Protein AF-A0A0F9QSV4-F1 (afdb_monomer_lite)

Secondary structure (DSSP, 8-state):
--------TT---TT----B-TTS-B-SPPPPGGGTS-S-S---TT-EEEEEETTEEEEE----TTEEEEEETTTEEEEEE--S----------TT--TTTTS---S-------------TT---------SSS--EE----SSSS-----EE--SS-------PPPTT-----------SS-S--------------SSS-S---STT--EEEEEEEEEEEE-SSTTTEEEEEEETT-TT-BS------EEEEETT-EETTEEE-TTS-EEEE--SSEEEEEEEE------SS--SS---EEEEEEEETTEEEEEEEETT--SB--TTSS--TT--EEEEEEEEEE-

Foldseek 3Di:
DDPPDPPPVVDDPPPDDPQADPVRDGNDQFDALVRVTQNDDDDDPQWDWDDPDVSHIDIDHHDDPQWDWDQDPPRDTDTDHPPPDDDPPPPPVCPDPPPPVVPDDPDPDPDPDDDDDDDPPPPDDPPPPPPDLDWDFDFDDDDPDPDDRDGDTDDDDDDDDDDDDDDPDDDDDDDDDDDDDDDPDPPDPDDVPQPPPCPDPFDDQDDDPWGKGKWKWKKKWAAAPDQLFFIKIDTDPDDPRIDPHDDWDIAHRAGAQGDGTQWHAHNQQFKIWGNDPWQFPWFPDWDDWWDDDDDDPDPWTKGWDWTDDPRIIMIGIDIPPDPDTDRSRNPHDHPTMTMTMTMTITID

pLDDT: mean 70.17, std 19.6, range [37.44, 96.81]

Sequence (348 aa):
MTNKAFLVRDGLRSGSTLVINSAGSWVGNTITEVFGGTGQTTYAIGDILFASAPNTLSKLPKGAAGDVLTMGSPLLPSWQTAIGGGSPVPSHTHDNIADADLLDKTDDETITKTYKFTKNAAGLLNPINLESSGPGIFWLETDESADHGGWKQFCSSADWKLYTTTDLGVATTLAMEFVRGATTALTEVNFPSCPVTSQGNHLLEGYSGQRNIIHSDRIRVQPGATPGTNININAFSSHTAAFNPVDTTDATNLAAGGTSGSWSLSADGKTITQNNSIGTIGPMIASIGIHNINNSSTTEMYTAVAGSASSRLTLIIFKRGSNNTVDWRTIFAAGDLMDVFVIYVTNQ

Radius of gyration: 59.3 Å; chains: 1; bounding box: 108×42×164 Å

Structure (mmCIF, N/CA/C/O backbone):
data_AF-A0A0F9QSV4-F1
#
_entry.id   AF-A0A0F9QSV4-F1
#
loop_
_atom_site.group_PDB
_atom_site.id
_atom_site.type_symbol
_atom_site.label_atom_id
_atom_site.label_alt_id
_atom_site.label_comp_id
_atom_site.label_asym_id
_atom_site.label_entity_id
_atom_site.label_seq_id
_atom_site.pdbx_PDB_ins_code
_atom_site.Cartn_x
_atom_site.Cartn_y
_atom_site.Cartn_z
_atom_site.occupancy
_atom_site.B_iso_or_equiv
_atom_site.auth_seq_id
_atom_site.auth_comp_id
_atom_site.auth_asym_id
_atom_site.auth_atom_id
_atom_site.pdbx_PDB_model_num
ATOM 1 N N . MET A 1 1 ? 28.027 -5.833 -115.130 1.00 41.53 1 MET A N 1
ATOM 2 C CA . MET A 1 1 ? 28.259 -4.584 -114.375 1.00 41.53 1 MET A CA 1
ATOM 3 C C . MET A 1 1 ? 29.607 -4.050 -114.813 1.00 41.53 1 MET A C 1
ATOM 5 O O . MET A 1 1 ? 30.595 -4.761 -114.725 1.00 41.53 1 MET A O 1
ATOM 9 N N . THR A 1 2 ? 29.602 -2.887 -115.447 1.00 50.34 2 THR A N 1
ATOM 10 C CA . THR A 1 2 ? 30.732 -2.268 -116.144 1.00 50.34 2 THR A CA 1
ATOM 11 C C . THR A 1 2 ? 31.779 -1.761 -115.153 1.00 50.34 2 THR A C 1
ATOM 13 O O . THR A 1 2 ? 31.441 -1.032 -114.222 1.00 50.34 2 THR A O 1
ATOM 16 N N . ASN A 1 3 ? 33.047 -2.126 -115.367 1.00 48.12 3 ASN A N 1
ATOM 17 C CA . ASN A 1 3 ? 34.188 -1.561 -114.646 1.00 48.12 3 ASN A CA 1
ATOM 18 C C . ASN A 1 3 ? 34.189 -0.037 -114.823 1.00 48.12 3 ASN A C 1
ATOM 20 O O . ASN A 1 3 ? 34.483 0.467 -115.908 1.00 48.12 3 ASN A O 1
ATOM 24 N N . LYS A 1 4 ? 33.858 0.708 -113.764 1.00 56.03 4 LYS A N 1
ATOM 25 C CA . LYS A 1 4 ? 34.101 2.151 -113.721 1.00 56.03 4 LYS A CA 1
ATOM 26 C C . LYS A 1 4 ? 35.607 2.357 -113.577 1.00 56.03 4 LYS A C 1
ATOM 28 O O . LYS A 1 4 ? 36.149 2.225 -112.486 1.00 56.03 4 LYS A O 1
ATOM 33 N N . ALA A 1 5 ? 36.279 2.642 -114.688 1.00 63.56 5 ALA A N 1
ATOM 34 C CA . ALA A 1 5 ? 37.660 3.099 -114.670 1.00 63.56 5 ALA A CA 1
ATOM 35 C C . ALA A 1 5 ? 37.749 4.405 -113.862 1.00 63.56 5 ALA A C 1
ATOM 37 O O . ALA A 1 5 ? 37.020 5.364 -114.126 1.00 63.56 5 ALA A O 1
ATOM 38 N N . PHE A 1 6 ? 38.634 4.436 -112.869 1.00 64.88 6 PHE A N 1
ATOM 39 C CA . PHE A 1 6 ? 39.013 5.655 -112.168 1.00 64.88 6 PHE A CA 1
ATOM 40 C C . PHE A 1 6 ? 39.845 6.520 -113.126 1.00 64.88 6 PHE A C 1
ATOM 42 O O . PHE A 1 6 ? 41.037 6.289 -113.310 1.00 64.88 6 PHE A O 1
ATOM 49 N N . LEU A 1 7 ? 39.206 7.486 -113.793 1.00 61.47 7 LEU A N 1
ATOM 50 C CA . LEU A 1 7 ? 39.915 8.538 -114.523 1.00 61.47 7 LEU A CA 1
ATOM 51 C C . LEU A 1 7 ? 40.471 9.543 -113.504 1.00 61.47 7 LEU A C 1
ATOM 53 O O . LEU A 1 7 ? 39.715 10.334 -112.937 1.00 61.47 7 LEU A O 1
ATOM 57 N N . VAL A 1 8 ? 41.790 9.549 -113.293 1.00 67.31 8 VAL A N 1
ATOM 58 C CA . VAL A 1 8 ? 42.476 10.675 -112.638 1.00 67.31 8 VAL A CA 1
ATOM 59 C C . VAL A 1 8 ? 42.364 11.872 -113.583 1.00 67.31 8 VAL A C 1
ATOM 61 O O . VAL A 1 8 ? 43.006 11.884 -114.631 1.00 67.31 8 VAL A O 1
ATOM 64 N N . ARG A 1 9 ? 41.517 12.856 -113.252 1.00 64.25 9 ARG A N 1
ATOM 65 C CA . ARG A 1 9 ? 41.178 13.971 -114.161 1.00 64.25 9 ARG A CA 1
ATOM 66 C C . ARG A 1 9 ? 42.361 14.884 -114.522 1.00 64.25 9 ARG A C 1
ATOM 68 O O . ARG A 1 9 ? 42.268 15.528 -115.555 1.00 64.25 9 ARG A O 1
ATOM 75 N N . ASP A 1 10 ? 43.468 14.840 -113.776 1.00 63.50 10 ASP A N 1
ATOM 76 C CA . ASP A 1 10 ? 44.677 15.644 -114.044 1.00 63.50 10 ASP A CA 1
ATOM 77 C C . ASP A 1 10 ? 45.959 14.813 -114.278 1.00 63.50 10 ASP A C 1
ATOM 79 O O . ASP A 1 10 ? 47.070 15.341 -114.239 1.00 63.50 10 ASP A O 1
ATOM 83 N N . GLY A 1 11 ? 45.820 13.510 -114.560 1.00 57.72 11 GLY A N 1
ATOM 84 C CA . GLY A 1 11 ? 46.948 12.605 -114.802 1.00 57.72 11 GLY A CA 1
ATOM 85 C C . GLY A 1 11 ? 47.771 12.279 -113.547 1.00 57.72 11 GLY A C 1
ATOM 86 O O . GLY A 1 11 ? 47.849 13.038 -112.583 1.00 57.72 11 GLY A O 1
ATOM 87 N N . LEU A 1 12 ? 48.409 11.109 -113.539 1.00 60.38 12 LEU A N 1
ATOM 88 C CA . LEU A 1 12 ? 49.456 10.822 -112.564 1.00 60.38 12 LEU A CA 1
ATOM 89 C C . LEU A 1 12 ? 50.660 11.697 -112.937 1.00 60.38 12 LEU A C 1
ATOM 91 O O . LEU A 1 12 ? 51.248 11.497 -114.000 1.00 60.38 12 LEU A O 1
ATOM 95 N N . ARG A 1 13 ? 51.020 12.691 -112.116 1.00 62.94 13 ARG A N 1
ATOM 96 C CA . ARG A 1 13 ? 52.249 13.466 -112.349 1.00 62.94 13 ARG A CA 1
ATOM 97 C C . ARG A 1 13 ? 53.428 12.491 -112.377 1.00 62.94 13 ARG A C 1
ATOM 99 O O . ARG A 1 13 ? 53.706 11.844 -111.366 1.00 62.94 13 ARG A O 1
ATOM 106 N N . SER A 1 14 ? 54.088 12.377 -113.531 1.00 54.34 14 SER A N 1
ATOM 107 C CA . SER A 1 14 ? 55.301 11.573 -113.711 1.00 54.34 14 SER A CA 1
ATOM 108 C C . SER A 1 14 ? 56.308 11.918 -112.610 1.00 54.34 14 SER A C 1
ATOM 110 O O . SER A 1 14 ? 56.694 13.078 -112.479 1.00 54.34 14 SER A O 1
ATOM 112 N N . GLY A 1 15 ? 56.668 10.929 -111.787 1.00 62.97 15 GLY A N 1
ATOM 113 C CA . GLY A 1 15 ? 57.497 11.098 -110.583 1.00 62.97 15 GLY A CA 1
ATOM 114 C C . GLY A 1 15 ? 56.760 10.907 -109.248 1.00 62.97 15 GLY A C 1
ATOM 115 O O . GLY A 1 15 ? 57.414 10.770 -108.221 1.00 62.97 15 GLY A O 1
ATOM 116 N N . SER A 1 16 ? 55.425 10.824 -109.251 1.00 58.28 16 SER A N 1
ATOM 117 C CA . SER A 1 16 ? 54.617 10.433 -108.083 1.00 58.28 16 SER A CA 1
ATOM 118 C C . SER A 1 16 ? 54.225 8.966 -108.243 1.00 58.28 16 SER A C 1
ATOM 120 O O . SER A 1 16 ? 53.329 8.646 -109.025 1.00 58.28 16 SER A O 1
ATOM 122 N N . THR A 1 17 ? 54.912 8.050 -107.561 1.00 64.75 17 THR A N 1
ATOM 123 C CA . THR A 1 17 ? 54.539 6.631 -107.591 1.00 64.75 17 THR A CA 1
ATOM 124 C C . THR A 1 17 ? 53.164 6.491 -106.941 1.00 64.75 17 THR A C 1
ATOM 126 O O . THR A 1 17 ? 53.014 6.754 -105.752 1.00 64.75 17 THR A O 1
ATOM 129 N N . LEU A 1 18 ? 52.139 6.106 -107.704 1.00 64.81 18 LEU A N 1
ATOM 130 C CA . LEU A 1 18 ? 50.889 5.637 -107.113 1.00 64.81 18 LEU A CA 1
ATOM 131 C C . LEU A 1 18 ? 51.183 4.289 -106.460 1.00 64.81 18 LEU A C 1
ATOM 133 O O . LEU A 1 18 ? 51.445 3.310 -107.153 1.00 64.81 18 LEU A O 1
ATOM 137 N N . VAL A 1 19 ? 51.177 4.250 -105.131 1.00 70.62 19 VAL A N 1
ATOM 138 C CA . VAL A 1 19 ? 51.635 3.084 -104.370 1.00 70.62 19 VAL A CA 1
ATOM 139 C C . VAL A 1 19 ? 50.470 2.213 -103.899 1.00 70.62 19 VAL A C 1
ATOM 141 O O . VAL A 1 19 ? 50.390 1.793 -102.747 1.00 70.62 19 VAL A O 1
ATOM 144 N N . ILE A 1 20 ? 49.527 1.967 -104.803 1.00 77.88 20 ILE A N 1
ATOM 145 C CA . ILE A 1 20 ? 48.364 1.114 -104.569 1.00 77.88 20 ILE A CA 1
ATOM 146 C C . ILE A 1 20 ? 48.298 0.116 -105.725 1.00 77.88 20 ILE A C 1
ATOM 148 O O . ILE A 1 20 ? 48.354 0.516 -106.888 1.00 77.88 20 ILE A O 1
ATOM 152 N N . ASN A 1 21 ? 48.225 -1.182 -105.428 1.00 77.88 21 ASN A N 1
ATOM 153 C CA . ASN A 1 21 ? 48.095 -2.206 -106.465 1.00 77.88 21 ASN A CA 1
ATOM 154 C C . ASN A 1 21 ? 46.687 -2.211 -107.087 1.00 77.88 21 ASN A C 1
ATOM 156 O O . ASN A 1 21 ? 45.763 -1.549 -106.615 1.00 77.88 21 ASN A O 1
ATOM 160 N N . SER A 1 22 ? 46.495 -3.008 -108.138 1.00 75.50 22 SER A N 1
ATOM 161 C CA . SER A 1 22 ? 45.197 -3.172 -108.810 1.00 75.50 22 SER A CA 1
ATOM 162 C C . SER A 1 22 ? 44.080 -3.726 -107.911 1.00 75.50 22 SER A C 1
ATOM 164 O O . SER A 1 22 ? 42.914 -3.649 -108.290 1.00 75.50 22 SER A O 1
ATOM 166 N N . ALA A 1 23 ? 44.413 -4.248 -106.725 1.00 77.56 23 ALA A N 1
ATOM 167 C CA . ALA A 1 23 ? 43.466 -4.700 -105.709 1.00 77.56 23 ALA A CA 1
ATOM 168 C C . ALA A 1 23 ? 43.132 -3.621 -104.657 1.00 77.56 23 ALA A C 1
ATOM 170 O O . ALA A 1 23 ? 42.409 -3.905 -103.706 1.00 77.56 23 ALA A O 1
ATOM 171 N N . GLY A 1 24 ? 43.644 -2.392 -104.797 1.00 77.00 24 GLY A N 1
ATOM 172 C CA . GLY A 1 24 ? 43.399 -1.312 -103.838 1.00 77.00 24 GLY A CA 1
ATOM 173 C C . GLY A 1 24 ? 44.261 -1.381 -102.571 1.00 77.00 24 GLY A C 1
ATOM 174 O O . GLY A 1 24 ? 44.020 -0.621 -101.638 1.00 77.00 24 GLY A O 1
ATOM 175 N N . SER A 1 25 ? 45.269 -2.259 -102.523 1.00 79.62 25 SER A N 1
ATOM 176 C CA . SER A 1 25 ? 46.175 -2.394 -101.377 1.00 79.62 25 SER A CA 1
ATOM 177 C C . SER A 1 25 ? 47.391 -1.491 -101.521 1.00 79.62 25 SER A C 1
ATOM 179 O O . SER A 1 25 ? 48.012 -1.453 -102.584 1.00 79.62 25 SER A O 1
ATOM 181 N N . TRP A 1 26 ? 47.788 -0.840 -100.428 1.00 80.38 26 TRP A N 1
ATOM 182 C CA . TRP A 1 26 ? 49.091 -0.187 -100.321 1.00 80.38 26 TRP A CA 1
ATOM 183 C C . TRP A 1 26 ? 50.212 -1.200 -100.602 1.00 80.38 26 TRP A C 1
ATOM 185 O O . TRP A 1 26 ? 50.202 -2.301 -100.052 1.00 80.38 26 TRP A O 1
ATOM 195 N N . VAL A 1 27 ? 51.160 -0.841 -101.467 1.00 76.88 27 VAL A N 1
ATOM 196 C CA . VAL A 1 27 ? 52.341 -1.666 -101.817 1.00 76.88 27 VAL A CA 1
ATOM 197 C C . VAL A 1 27 ? 53.651 -0.912 -101.591 1.00 76.88 27 VAL A C 1
ATOM 199 O O . VAL A 1 27 ? 54.658 -1.161 -102.248 1.00 76.88 27 VAL A O 1
ATOM 202 N N . GLY A 1 28 ? 53.618 0.073 -100.696 1.00 77.88 28 GLY A N 1
ATOM 203 C CA . GLY A 1 28 ? 54.720 0.996 -100.475 1.00 77.88 28 GLY A CA 1
ATOM 204 C C . GLY A 1 28 ? 55.566 0.646 -99.284 1.00 77.88 28 GLY A C 1
ATOM 205 O O . GLY A 1 28 ? 55.186 -0.173 -98.449 1.00 77.88 28 GLY A O 1
ATOM 206 N N . ASN A 1 29 ? 56.683 1.359 -99.167 1.00 83.31 29 ASN A N 1
ATOM 207 C CA . ASN A 1 29 ? 57.405 1.427 -97.907 1.00 83.31 29 ASN A CA 1
ATOM 208 C C . ASN A 1 29 ? 56.478 1.967 -96.812 1.00 83.31 29 ASN A C 1
ATOM 210 O O . ASN A 1 29 ? 55.495 2.665 -97.083 1.00 83.31 29 ASN A O 1
ATOM 214 N N . THR A 1 30 ? 56.801 1.649 -95.567 1.00 86.50 30 THR A N 1
ATOM 215 C CA . THR A 1 30 ? 56.101 2.195 -94.409 1.00 86.50 30 THR A CA 1
ATOM 216 C C . THR A 1 30 ? 56.109 3.715 -94.447 1.00 86.50 30 THR A C 1
ATOM 218 O O . THR A 1 30 ? 57.138 4.332 -94.726 1.00 86.50 30 THR A O 1
ATOM 221 N N . ILE A 1 31 ? 54.970 4.325 -94.134 1.00 88.50 31 ILE A N 1
ATOM 222 C CA . ILE A 1 31 ? 54.903 5.769 -93.922 1.00 88.50 31 ILE A CA 1
ATOM 223 C C . ILE A 1 31 ? 55.535 6.046 -92.555 1.00 88.50 31 ILE A C 1
ATOM 225 O O . ILE A 1 31 ? 55.118 5.471 -91.546 1.00 88.50 31 ILE A O 1
ATOM 229 N N . THR A 1 32 ? 56.569 6.883 -92.527 1.00 91.44 32 THR A N 1
ATOM 230 C CA . THR A 1 32 ? 57.243 7.265 -91.282 1.00 91.44 32 THR A CA 1
ATOM 231 C C . THR A 1 32 ? 56.389 8.238 -90.473 1.00 91.44 32 THR A C 1
ATOM 233 O O . THR A 1 32 ? 55.460 8.871 -90.981 1.00 91.44 32 THR A O 1
ATOM 236 N N . GLU A 1 33 ? 56.725 8.376 -89.199 1.00 93.81 33 GLU A N 1
ATOM 237 C CA . GLU A 1 33 ? 56.024 9.199 -88.215 1.00 93.81 33 GLU A CA 1
ATOM 238 C C . GLU A 1 33 ? 55.977 10.679 -88.604 1.00 93.81 33 GLU A C 1
ATOM 240 O O . GLU A 1 33 ? 54.956 11.340 -88.430 1.00 93.81 33 GLU A O 1
ATOM 245 N N . VAL A 1 34 ? 57.046 11.183 -89.228 1.00 91.75 34 VAL A N 1
ATOM 246 C CA . VAL A 1 34 ? 57.148 12.570 -89.718 1.00 91.75 34 VAL A CA 1
ATOM 247 C C . VAL A 1 34 ? 56.103 12.887 -90.799 1.00 91.75 34 VAL A C 1
ATOM 249 O O . VAL A 1 34 ? 55.726 14.043 -90.972 1.00 91.75 34 VAL A O 1
ATOM 252 N N . PHE A 1 35 ? 55.598 11.870 -91.504 1.00 89.25 35 PHE A N 1
ATOM 253 C CA . PHE A 1 35 ? 54.584 12.012 -92.554 1.00 89.25 35 PHE A CA 1
ATOM 254 C C . PHE A 1 35 ? 53.210 11.463 -92.136 1.00 89.25 35 PHE A C 1
ATOM 256 O O . PHE A 1 35 ? 52.388 11.135 -92.990 1.00 89.25 35 PHE A O 1
ATOM 263 N N . GLY A 1 36 ? 52.951 11.359 -90.827 1.00 87.44 36 GLY A N 1
ATOM 264 C CA . GLY A 1 36 ? 51.663 10.918 -90.279 1.00 87.44 36 GLY A CA 1
ATOM 265 C C . GLY A 1 36 ? 51.444 9.403 -90.296 1.00 87.44 36 GLY A C 1
ATOM 266 O O . GLY A 1 36 ? 50.341 8.944 -90.006 1.00 87.44 36 GLY A O 1
ATOM 267 N N . GLY A 1 37 ? 52.472 8.622 -90.637 1.00 91.31 37 GLY A N 1
ATOM 268 C CA . GLY A 1 37 ? 52.468 7.172 -90.471 1.00 91.31 37 GLY A CA 1
ATOM 269 C C . GLY A 1 37 ? 52.933 6.744 -89.080 1.00 91.31 37 GLY A C 1
ATOM 270 O O . GLY A 1 37 ? 53.075 7.558 -88.173 1.00 91.31 37 GLY A O 1
ATOM 271 N N . THR A 1 38 ? 53.176 5.446 -88.902 1.00 93.19 38 THR A N 1
ATOM 272 C CA . THR A 1 38 ? 53.651 4.891 -87.623 1.00 93.19 38 THR A CA 1
ATOM 273 C C . THR A 1 38 ? 55.112 4.463 -87.652 1.00 93.19 38 THR A C 1
ATOM 275 O O . THR A 1 38 ? 55.650 4.124 -86.604 1.00 93.19 38 THR A O 1
ATOM 278 N N . GLY A 1 39 ? 55.738 4.397 -88.832 1.00 92.19 39 GLY A N 1
ATOM 279 C CA . GLY A 1 39 ? 57.069 3.808 -88.996 1.00 92.19 39 GLY A CA 1
ATOM 280 C C . GLY A 1 39 ? 57.122 2.284 -88.790 1.00 92.19 39 GLY A C 1
ATOM 281 O O . GLY A 1 39 ? 58.180 1.686 -88.966 1.00 92.19 39 GLY A O 1
ATOM 282 N N . GLN A 1 40 ? 55.996 1.618 -88.492 1.00 93.38 40 GLN A N 1
ATOM 283 C CA . GLN A 1 40 ? 55.927 0.179 -88.198 1.00 93.38 40 GLN A CA 1
ATOM 284 C C . GLN A 1 40 ? 55.295 -0.629 -89.346 1.00 93.38 40 GLN A C 1
ATOM 286 O O . GLN A 1 40 ? 54.281 -0.230 -89.912 1.00 93.38 40 GLN A O 1
ATOM 291 N N . THR A 1 41 ? 55.858 -1.800 -89.669 1.00 90.38 41 THR A N 1
ATOM 292 C CA . THR A 1 41 ? 55.325 -2.725 -90.697 1.00 90.38 41 THR A CA 1
ATOM 293 C C . THR A 1 41 ? 54.453 -3.846 -90.136 1.00 90.38 41 THR A C 1
ATOM 295 O O . THR A 1 41 ? 53.690 -4.462 -90.876 1.00 90.38 41 THR A O 1
ATOM 298 N N . THR A 1 42 ? 54.584 -4.156 -88.846 1.00 90.50 42 THR A N 1
ATOM 299 C CA . THR A 1 42 ? 53.938 -5.308 -88.201 1.00 90.50 42 THR A CA 1
ATOM 300 C C . THR A 1 42 ? 53.529 -4.977 -86.771 1.00 90.50 42 THR A C 1
ATOM 302 O O . THR A 1 42 ? 54.134 -4.115 -86.132 1.00 90.50 42 THR A O 1
ATOM 305 N N . TYR A 1 43 ? 52.542 -5.702 -86.246 1.00 93.69 43 TYR A N 1
ATOM 306 C CA . TYR A 1 43 ? 52.085 -5.621 -84.858 1.00 93.69 43 TYR A CA 1
ATOM 307 C C . TYR A 1 43 ? 51.774 -7.027 -84.347 1.00 93.69 43 TYR A C 1
ATOM 309 O O . TYR A 1 43 ? 51.186 -7.825 -85.080 1.00 93.69 43 TYR A O 1
ATOM 317 N N . ALA A 1 44 ? 52.159 -7.331 -83.109 1.00 95.19 44 ALA A N 1
ATOM 318 C CA . ALA A 1 44 ? 51.635 -8.489 -82.401 1.00 95.19 44 ALA A CA 1
ATOM 319 C C . ALA A 1 44 ? 50.352 -8.104 -81.645 1.00 95.19 44 ALA A C 1
ATOM 321 O O . ALA A 1 44 ? 50.110 -6.937 -81.328 1.00 95.19 44 ALA A O 1
ATOM 322 N N . ILE A 1 45 ? 49.500 -9.095 -81.366 1.00 95.25 45 ILE A N 1
ATOM 323 C CA . ILE A 1 45 ? 48.271 -8.880 -80.592 1.00 95.25 45 ILE A CA 1
ATOM 324 C C . ILE A 1 45 ? 48.649 -8.358 -79.201 1.00 95.25 45 ILE A C 1
ATOM 326 O O . ILE A 1 45 ? 49.393 -9.019 -78.481 1.00 95.25 45 ILE A O 1
ATOM 330 N N . GLY A 1 46 ? 48.100 -7.204 -78.819 1.00 92.62 46 GLY A N 1
ATOM 331 C CA . GLY A 1 46 ? 48.330 -6.576 -77.515 1.00 92.62 46 GLY A CA 1
ATOM 332 C C . GLY A 1 46 ? 49.519 -5.610 -77.451 1.00 92.62 46 GLY A C 1
ATOM 333 O O . GLY A 1 46 ? 49.766 -5.062 -76.379 1.00 92.62 46 GLY A O 1
ATOM 334 N N . ASP A 1 47 ? 50.239 -5.383 -78.555 1.00 96.31 47 ASP A N 1
ATOM 335 C CA . ASP A 1 47 ? 51.246 -4.317 -78.627 1.00 96.31 47 ASP A CA 1
ATOM 336 C C . ASP A 1 47 ? 50.591 -2.932 -78.473 1.00 96.31 47 ASP A C 1
ATOM 338 O O . ASP A 1 47 ? 49.501 -2.682 -78.993 1.00 96.31 47 ASP A O 1
ATOM 342 N N . ILE A 1 48 ? 51.289 -2.006 -77.812 1.00 95.50 48 ILE A N 1
ATOM 343 C CA . ILE A 1 48 ? 50.876 -0.605 -77.652 1.00 95.50 48 ILE A CA 1
ATOM 344 C C . ILE A 1 48 ? 51.839 0.292 -78.432 1.00 95.50 48 ILE A C 1
ATOM 346 O O . ILE A 1 48 ? 53.054 0.193 -78.276 1.00 95.50 48 ILE A O 1
ATOM 350 N N . LEU A 1 49 ? 51.311 1.194 -79.259 1.00 95.56 49 LEU A N 1
ATOM 351 C CA . LEU A 1 49 ? 52.107 2.221 -79.934 1.00 95.56 49 LEU A CA 1
ATOM 352 C C . LEU A 1 49 ? 52.174 3.477 -79.057 1.00 95.56 49 LEU A C 1
ATOM 354 O O . LEU A 1 49 ? 51.136 3.978 -78.627 1.00 95.56 49 LEU A O 1
ATOM 358 N N . PHE A 1 50 ? 53.374 3.998 -78.809 1.00 94.81 50 PHE A N 1
ATOM 359 C CA . PHE A 1 50 ? 53.573 5.194 -77.989 1.00 94.81 50 PHE A CA 1
ATOM 360 C C . PHE A 1 50 ? 54.677 6.094 -78.552 1.00 94.81 50 PHE A C 1
ATOM 362 O O . PHE A 1 50 ? 55.574 5.636 -79.262 1.00 94.81 50 PHE A O 1
ATOM 369 N N . ALA A 1 51 ? 54.626 7.385 -78.221 1.00 94.38 51 ALA A N 1
ATOM 370 C CA . ALA A 1 51 ? 55.686 8.327 -78.563 1.00 94.38 51 ALA A CA 1
ATOM 371 C C . ALA A 1 51 ? 56.877 8.140 -77.621 1.00 94.38 51 ALA A C 1
ATOM 373 O O . ALA A 1 51 ? 56.791 8.448 -76.434 1.00 94.38 51 ALA A O 1
ATOM 374 N N . SER A 1 52 ? 57.985 7.623 -78.150 1.00 92.81 52 SER A N 1
ATOM 375 C CA . SER A 1 52 ? 59.220 7.427 -77.381 1.00 92.81 52 SER A CA 1
ATOM 376 C C . SER A 1 52 ? 60.151 8.638 -77.431 1.00 92.81 52 SER A C 1
ATOM 378 O O . SER A 1 52 ? 61.050 8.750 -76.604 1.00 92.81 52 SER A O 1
ATOM 380 N N . ALA A 1 53 ? 59.957 9.523 -78.412 1.00 92.19 53 ALA A N 1
ATOM 381 C CA . ALA A 1 53 ? 60.638 10.808 -78.558 1.00 92.19 53 ALA A CA 1
ATOM 382 C C . ALA A 1 53 ? 59.820 11.729 -79.496 1.00 92.19 53 ALA A C 1
ATOM 384 O O . ALA A 1 53 ? 58.898 11.246 -80.165 1.00 92.19 53 ALA A O 1
ATOM 385 N N . PRO A 1 54 ? 60.127 13.039 -79.591 1.00 93.00 54 PRO A N 1
ATOM 386 C CA . PRO A 1 54 ? 59.509 13.915 -80.583 1.00 93.00 54 PRO A CA 1
ATOM 387 C C . PRO A 1 54 ? 59.663 13.349 -81.999 1.00 93.00 54 PRO A C 1
ATOM 389 O O . PRO A 1 54 ? 60.776 13.074 -82.437 1.00 93.00 54 PRO A O 1
ATOM 392 N N . ASN A 1 55 ? 58.545 13.204 -82.711 1.00 92.31 55 ASN A N 1
ATOM 393 C CA . ASN A 1 55 ? 58.469 12.621 -84.056 1.00 92.31 55 ASN A CA 1
ATOM 394 C C . ASN A 1 55 ? 58.932 11.151 -84.173 1.00 92.31 55 ASN A C 1
ATOM 396 O O . ASN A 1 55 ? 59.239 10.712 -85.279 1.00 92.31 55 ASN A O 1
ATOM 400 N N . THR A 1 56 ? 58.951 10.391 -83.071 1.00 93.88 56 THR A N 1
ATOM 401 C CA . THR A 1 56 ? 59.339 8.970 -83.058 1.00 93.88 56 THR A CA 1
ATOM 402 C C . THR A 1 56 ? 58.290 8.140 -82.325 1.00 93.88 56 THR A C 1
ATOM 404 O O . THR A 1 56 ? 58.003 8.395 -81.150 1.00 93.88 56 THR A O 1
ATOM 407 N N . LEU A 1 57 ? 57.751 7.112 -82.984 1.00 95.88 57 LEU A N 1
ATOM 408 C CA . LEU A 1 57 ? 56.797 6.176 -82.393 1.00 95.88 57 LEU A CA 1
ATOM 409 C C . LEU A 1 57 ? 57.457 4.807 -82.227 1.00 95.88 57 LEU A C 1
ATOM 411 O O . LEU A 1 57 ? 57.962 4.207 -83.172 1.00 95.88 57 LEU A O 1
ATOM 415 N N . SER A 1 58 ? 57.403 4.281 -81.010 1.00 94.69 58 SER A N 1
ATOM 416 C CA . SER A 1 58 ? 57.886 2.941 -80.687 1.00 94.69 58 SER A CA 1
ATOM 417 C C . SER A 1 58 ? 56.723 2.022 -80.341 1.00 94.69 58 SER A C 1
ATOM 419 O O . SER A 1 58 ? 55.676 2.459 -79.861 1.00 94.69 58 SER A O 1
ATOM 421 N N . LYS A 1 59 ? 56.917 0.722 -80.563 1.00 95.50 59 LYS A N 1
ATOM 422 C CA . LYS A 1 59 ? 56.005 -0.314 -80.072 1.00 95.50 59 LYS A CA 1
ATOM 423 C C . LYS A 1 59 ? 56.485 -0.812 -78.716 1.00 95.50 59 LYS A C 1
ATOM 425 O O . LYS A 1 59 ? 57.638 -1.213 -78.585 1.00 95.50 59 LYS A O 1
ATOM 430 N N . LEU A 1 60 ? 55.587 -0.831 -77.741 1.00 95.75 60 LEU A N 1
ATOM 431 C CA . LEU A 1 60 ? 55.742 -1.553 -76.489 1.00 95.75 60 LEU A CA 1
ATOM 432 C C . LEU A 1 60 ? 55.066 -2.923 -76.651 1.00 95.75 60 LEU A C 1
ATOM 434 O O . LEU A 1 60 ? 53.845 -2.959 -76.827 1.00 95.75 60 LEU A O 1
ATOM 438 N N . PRO A 1 61 ? 55.816 -4.040 -76.614 1.00 95.69 61 PRO A N 1
ATOM 439 C CA . PRO A 1 61 ? 55.223 -5.371 -76.650 1.00 95.69 61 PRO A CA 1
ATOM 440 C C . PRO A 1 61 ? 54.230 -5.584 -75.505 1.00 95.69 61 PRO A C 1
ATOM 442 O O . PRO A 1 61 ? 54.364 -4.965 -74.446 1.00 95.69 61 PRO A O 1
ATOM 445 N N . LYS A 1 62 ? 53.253 -6.478 -75.684 1.00 94.62 62 LYS A N 1
ATOM 446 C CA . LYS A 1 62 ? 52.329 -6.852 -74.598 1.00 94.62 62 LYS A CA 1
ATOM 447 C C . LYS A 1 62 ? 53.082 -7.331 -73.342 1.00 94.62 62 LYS A C 1
ATOM 449 O O . LYS A 1 62 ? 54.077 -8.051 -73.449 1.00 94.62 62 LYS A O 1
ATOM 454 N N . GLY A 1 63 ? 52.559 -6.995 -72.165 1.00 92.75 63 GLY A N 1
ATOM 455 C CA . GLY A 1 63 ? 53.063 -7.496 -70.884 1.00 92.75 63 GLY A CA 1
ATOM 456 C C . GLY A 1 63 ? 52.744 -8.977 -70.645 1.00 92.75 63 GLY A C 1
ATOM 457 O O . GLY A 1 63 ? 52.068 -9.639 -71.450 1.00 92.75 63 GLY A O 1
ATOM 458 N N . ALA A 1 64 ? 53.229 -9.505 -69.521 1.00 92.88 64 ALA A N 1
ATOM 459 C CA . ALA A 1 64 ? 52.787 -10.786 -68.986 1.00 92.88 64 ALA A CA 1
ATOM 460 C C . ALA A 1 64 ? 51.420 -10.644 -68.288 1.00 92.88 64 ALA A C 1
ATOM 462 O O . ALA A 1 64 ? 50.952 -9.545 -67.985 1.00 92.88 64 ALA A O 1
ATOM 463 N N . ALA A 1 65 ? 50.743 -11.769 -68.043 1.00 90.19 65 ALA A N 1
ATOM 464 C CA . ALA A 1 65 ? 49.503 -11.756 -67.273 1.00 90.19 65 ALA A CA 1
ATOM 465 C C . ALA A 1 65 ? 49.779 -11.255 -65.845 1.00 90.19 65 ALA A C 1
ATOM 467 O O . ALA A 1 65 ? 50.661 -11.782 -65.171 1.00 90.19 65 ALA A O 1
ATOM 468 N N . GLY A 1 66 ? 49.016 -10.256 -65.395 1.00 86.62 66 GLY A N 1
ATOM 469 C CA . GLY A 1 66 ? 49.204 -9.622 -64.086 1.00 86.62 66 GLY A CA 1
ATOM 470 C C . GLY A 1 66 ? 50.156 -8.422 -64.082 1.00 86.62 66 GLY A C 1
ATOM 471 O O . GLY A 1 66 ? 50.314 -7.796 -63.036 1.00 86.62 66 GLY A O 1
ATOM 472 N N . ASP A 1 67 ? 50.749 -8.057 -65.222 1.00 91.75 67 ASP A N 1
ATOM 473 C CA . ASP A 1 67 ? 51.456 -6.783 -65.335 1.00 91.75 67 ASP A CA 1
ATOM 474 C C . ASP A 1 67 ? 50.465 -5.616 -65.472 1.00 91.75 67 ASP A C 1
ATOM 476 O O . ASP A 1 67 ? 49.449 -5.703 -66.166 1.00 91.75 67 ASP A O 1
ATOM 480 N N . VAL A 1 68 ? 50.787 -4.496 -64.830 1.00 91.31 68 VAL A N 1
ATOM 481 C CA . VAL A 1 68 ? 50.114 -3.203 -64.980 1.00 91.31 68 VAL A CA 1
ATOM 482 C C . VAL A 1 68 ? 51.000 -2.252 -65.775 1.00 91.31 68 VAL A C 1
ATOM 484 O O . VAL A 1 68 ? 52.227 -2.262 -65.649 1.00 91.31 68 VAL A O 1
ATOM 487 N N . LEU A 1 69 ? 50.382 -1.425 -66.619 1.00 93.06 69 LEU A N 1
ATOM 488 C CA . LEU A 1 69 ? 51.099 -0.394 -67.359 1.00 93.06 69 LEU A CA 1
ATOM 489 C C . LEU A 1 69 ? 51.402 0.774 -66.419 1.00 93.06 69 LEU A C 1
ATOM 491 O O . LEU A 1 69 ? 50.485 1.369 -65.854 1.00 93.06 69 LEU A O 1
ATOM 495 N N . THR A 1 70 ? 52.677 1.114 -66.266 1.00 91.62 70 THR A N 1
ATOM 496 C CA . THR A 1 70 ? 53.128 2.237 -65.439 1.00 91.62 70 THR A CA 1
ATOM 497 C C . THR A 1 70 ? 53.936 3.230 -66.268 1.00 91.62 70 THR A C 1
ATOM 499 O O . THR A 1 70 ? 54.419 2.912 -67.356 1.00 91.62 70 THR A O 1
ATOM 502 N N . MET A 1 71 ? 54.088 4.451 -65.752 1.00 91.81 71 MET A N 1
ATOM 503 C CA . MET A 1 71 ? 55.014 5.442 -66.302 1.00 91.81 71 MET A CA 1
ATOM 504 C C . MET A 1 71 ? 56.358 5.304 -65.586 1.00 91.81 71 MET A C 1
ATOM 506 O O . MET A 1 71 ? 56.501 5.731 -64.441 1.00 91.81 71 MET A O 1
ATOM 510 N N . GLY A 1 72 ? 57.323 4.662 -66.245 1.00 83.25 72 GLY A N 1
ATOM 511 C CA . GLY A 1 72 ? 58.682 4.489 -65.730 1.00 83.25 72 GLY A CA 1
ATOM 512 C C . GLY A 1 72 ? 59.559 5.711 -65.999 1.00 83.25 72 GLY A C 1
ATOM 513 O O . GLY A 1 72 ? 59.135 6.656 -66.652 1.00 83.25 72 GLY A O 1
ATOM 514 N N . SER A 1 73 ? 60.810 5.701 -65.536 1.00 79.31 73 SER A N 1
ATOM 515 C CA . SER A 1 73 ? 61.822 6.684 -65.963 1.00 79.31 73 SER A CA 1
ATOM 516 C C . SER A 1 73 ? 62.263 6.379 -67.406 1.00 79.31 73 SER A C 1
ATOM 518 O O . SER A 1 73 ? 62.519 5.206 -67.685 1.00 79.31 73 SER A O 1
ATOM 520 N N . PRO A 1 74 ? 62.373 7.349 -68.340 1.00 82.50 74 PRO A N 1
ATOM 521 C CA . PRO A 1 74 ? 62.277 8.809 -68.202 1.00 82.50 74 PRO A CA 1
ATOM 522 C C . PRO A 1 74 ? 60.891 9.383 -68.589 1.00 82.50 74 PRO A C 1
ATOM 524 O O . PRO A 1 74 ? 60.801 10.291 -69.407 1.00 82.50 74 PRO A O 1
ATOM 527 N N . LEU A 1 75 ? 59.809 8.876 -67.997 1.00 88.75 75 LEU A N 1
ATOM 528 C CA . LEU A 1 75 ? 58.397 9.108 -68.358 1.00 88.75 75 LEU A CA 1
ATOM 529 C C . LEU A 1 75 ? 57.963 8.401 -69.649 1.00 88.75 75 LEU A C 1
ATOM 531 O O . LEU A 1 75 ? 57.218 8.956 -70.454 1.00 88.75 75 LEU A O 1
ATOM 535 N N . LEU A 1 76 ? 58.396 7.151 -69.825 1.00 92.94 76 LEU A N 1
ATOM 536 C CA . LEU A 1 76 ? 57.916 6.271 -70.894 1.00 92.94 76 LEU A CA 1
ATOM 537 C C . LEU A 1 76 ? 57.048 5.142 -70.312 1.00 92.94 76 LEU A C 1
ATOM 539 O O . LEU A 1 76 ? 57.315 4.688 -69.195 1.00 92.94 76 LEU A O 1
ATOM 543 N N . PRO A 1 77 ? 56.019 4.677 -71.043 1.00 94.38 77 PRO A N 1
ATOM 544 C CA . PRO A 1 77 ? 55.201 3.554 -70.608 1.00 94.38 77 PRO A CA 1
ATOM 545 C C . PRO A 1 77 ? 56.033 2.267 -70.533 1.00 94.38 77 PRO A C 1
ATOM 547 O O . PRO A 1 77 ? 56.766 1.928 -71.464 1.00 94.38 77 PRO A O 1
ATOM 550 N N . SER A 1 78 ? 55.893 1.530 -69.434 1.00 93.62 78 SER A N 1
ATOM 551 C CA . SER A 1 78 ? 56.541 0.235 -69.211 1.00 93.62 78 SER A CA 1
ATOM 552 C C . SER A 1 78 ? 55.621 -0.708 -68.443 1.00 93.62 78 SER A C 1
ATOM 554 O O . SER A 1 78 ? 54.900 -0.274 -67.547 1.00 93.62 78 SER A O 1
ATOM 556 N N . TRP A 1 79 ? 55.656 -2.002 -68.759 1.00 94.12 79 TRP A N 1
ATOM 557 C CA . TRP A 1 79 ? 54.958 -3.019 -67.970 1.00 94.12 79 TRP A CA 1
ATOM 558 C C . TRP A 1 79 ? 55.702 -3.280 -66.665 1.00 94.12 79 TRP A C 1
ATOM 560 O O . TRP A 1 79 ? 56.920 -3.461 -66.676 1.00 94.12 79 TRP A O 1
ATOM 570 N N . GLN A 1 80 ? 54.979 -3.299 -65.549 1.00 91.06 80 GLN A N 1
ATOM 571 C CA . GLN A 1 80 ? 55.498 -3.681 -64.239 1.00 91.06 80 GLN A CA 1
ATOM 572 C C . GLN A 1 80 ? 54.572 -4.715 -63.609 1.00 91.06 80 GLN A C 1
ATOM 574 O O . GLN A 1 80 ? 53.354 -4.617 -63.739 1.00 91.06 80 GLN A O 1
ATOM 579 N N . THR A 1 81 ? 55.135 -5.675 -62.884 1.00 89.06 81 THR A N 1
ATOM 580 C CA . THR A 1 81 ? 54.342 -6.647 -62.125 1.00 89.06 81 THR A CA 1
ATOM 581 C C . THR A 1 81 ? 53.453 -5.926 -61.116 1.00 89.06 81 THR A C 1
ATOM 583 O O . THR A 1 81 ? 53.936 -5.084 -60.356 1.00 89.06 81 THR A O 1
ATOM 586 N N . ALA A 1 82 ? 52.158 -6.253 -61.092 1.00 82.94 82 ALA A N 1
ATOM 587 C CA . ALA A 1 82 ? 51.245 -5.726 -60.087 1.00 82.94 82 ALA A CA 1
ATOM 588 C C . ALA A 1 82 ? 51.681 -6.190 -58.689 1.00 82.94 82 ALA A C 1
ATOM 590 O O . ALA A 1 82 ? 51.454 -7.332 -58.292 1.00 82.94 82 ALA A O 1
ATOM 591 N N . ILE A 1 83 ? 52.310 -5.295 -57.928 1.00 75.88 83 ILE A N 1
ATOM 592 C CA . ILE A 1 83 ? 52.549 -5.501 -56.501 1.00 75.88 83 ILE A CA 1
ATOM 593 C C . ILE A 1 83 ? 51.214 -5.204 -55.815 1.00 75.88 83 ILE A C 1
ATOM 595 O O . ILE A 1 83 ? 50.753 -4.063 -55.807 1.00 75.88 83 ILE A O 1
ATOM 599 N N . GLY A 1 84 ? 50.523 -6.243 -55.349 1.00 62.09 84 GLY A N 1
ATOM 600 C CA . GLY A 1 84 ? 49.196 -6.100 -54.758 1.00 62.09 84 GLY A CA 1
ATOM 601 C C . GLY A 1 84 ? 49.186 -5.121 -53.578 1.00 62.09 84 GLY A C 1
ATOM 602 O O . GLY A 1 84 ? 49.972 -5.267 -52.649 1.00 62.09 84 GLY A O 1
ATOM 603 N N . GLY A 1 85 ? 48.244 -4.173 -53.598 1.00 55.81 85 GLY A N 1
ATOM 604 C CA . GLY A 1 85 ? 47.801 -3.450 -52.403 1.00 55.81 85 GLY A CA 1
ATOM 605 C C . GLY A 1 85 ? 48.402 -2.061 -52.210 1.00 55.81 85 GLY A C 1
ATOM 606 O O . GLY A 1 85 ? 49.284 -1.856 -51.388 1.00 55.81 85 GLY A O 1
ATOM 607 N N . GLY A 1 86 ? 47.844 -1.081 -52.913 1.00 48.78 86 GLY A N 1
ATOM 608 C CA . GLY A 1 86 ? 48.110 0.329 -52.655 1.00 48.78 86 GLY A CA 1
ATOM 609 C C . GLY A 1 86 ? 47.374 1.206 -53.648 1.00 48.78 86 GLY A C 1
ATOM 610 O O . GLY A 1 86 ? 47.998 1.972 -54.370 1.00 48.78 86 GLY A O 1
ATOM 611 N N . SER A 1 87 ? 46.053 1.047 -53.751 1.00 51.53 87 SER A N 1
ATOM 612 C CA . SER A 1 87 ? 45.261 2.057 -54.444 1.00 51.53 87 SER A CA 1
ATOM 613 C C . SER A 1 87 ? 45.353 3.344 -53.618 1.00 51.53 87 SER A C 1
ATOM 615 O O . SER A 1 87 ? 44.967 3.308 -52.448 1.00 51.53 87 SER A O 1
ATOM 617 N N . PRO A 1 88 ? 45.832 4.475 -54.165 1.00 55.03 88 PRO A N 1
ATOM 618 C CA . PRO A 1 88 ? 45.654 5.774 -53.544 1.00 55.03 88 PRO A CA 1
ATOM 619 C C . PRO A 1 88 ? 44.208 6.205 -53.802 1.00 55.03 88 PRO A C 1
ATOM 621 O O . PRO A 1 88 ? 43.952 7.251 -54.392 1.00 55.03 88 PRO A O 1
ATOM 624 N N . VAL A 1 89 ? 43.236 5.380 -53.407 1.00 56.94 89 VAL A N 1
ATOM 625 C CA . VAL A 1 89 ? 41.940 5.947 -53.064 1.00 56.94 89 VAL A CA 1
ATOM 626 C C . VAL A 1 89 ? 42.264 6.802 -51.851 1.00 56.94 89 VAL A C 1
ATOM 628 O O . VAL A 1 89 ? 42.829 6.262 -50.894 1.00 56.94 89 VAL A O 1
ATOM 631 N N . PRO A 1 90 ? 41.994 8.117 -51.862 1.00 54.94 90 PRO A N 1
ATOM 632 C CA . PRO A 1 90 ? 41.990 8.860 -50.626 1.00 54.94 90 PRO A CA 1
ATOM 633 C C . PRO A 1 90 ? 41.042 8.091 -49.717 1.00 54.94 90 PRO A C 1
ATOM 635 O O . PRO A 1 90 ? 39.835 8.037 -49.961 1.00 54.94 90 PRO A O 1
ATOM 638 N N . SER A 1 91 ? 41.611 7.432 -48.711 1.00 45.06 91 SER A N 1
ATOM 639 C CA . SER A 1 91 ? 40.921 7.240 -47.458 1.00 45.06 91 SER A CA 1
ATOM 640 C C . SER A 1 91 ? 40.363 8.617 -47.150 1.00 45.06 91 SER A C 1
ATOM 642 O O . SER A 1 91 ? 41.095 9.512 -46.733 1.00 45.06 91 SER A O 1
ATOM 644 N N . HIS A 1 92 ? 39.082 8.830 -47.427 1.00 54.84 92 HIS A N 1
ATOM 645 C CA . HIS A 1 92 ? 38.337 9.739 -46.598 1.00 54.84 92 HIS A CA 1
ATOM 646 C C . HIS A 1 92 ? 38.268 8.969 -45.288 1.00 54.84 92 HIS A C 1
ATOM 648 O O . HIS A 1 92 ? 37.379 8.166 -45.025 1.00 54.84 92 HIS A O 1
ATOM 654 N N . THR A 1 93 ? 39.337 9.109 -44.513 1.00 41.19 93 THR A N 1
ATOM 655 C CA . THR A 1 93 ? 39.297 8.795 -43.109 1.00 41.19 93 THR A CA 1
ATOM 656 C C . THR A 1 93 ? 38.127 9.637 -42.633 1.00 41.19 93 THR A C 1
ATOM 658 O O . THR A 1 93 ? 38.171 10.867 -42.713 1.00 41.19 93 THR A O 1
ATOM 661 N N . HIS A 1 94 ? 37.026 8.996 -42.245 1.00 57.03 94 HIS A N 1
ATOM 662 C CA . HIS A 1 94 ? 35.987 9.655 -41.469 1.00 57.03 94 HIS A CA 1
ATOM 663 C C . HIS A 1 94 ? 36.578 9.927 -40.075 1.00 57.03 94 HIS A C 1
ATOM 665 O O . HIS A 1 94 ? 36.094 9.427 -39.070 1.00 57.03 94 HIS A O 1
ATOM 671 N N . ASP A 1 95 ? 37.660 10.707 -40.018 1.00 50.53 95 ASP A N 1
ATOM 672 C CA . ASP A 1 95 ? 38.326 11.138 -38.788 1.00 50.53 95 ASP A CA 1
ATOM 673 C C . ASP A 1 95 ? 37.538 12.251 -38.093 1.00 50.53 95 ASP A C 1
ATOM 675 O O . ASP A 1 95 ? 37.936 12.744 -37.047 1.00 50.53 95 ASP A O 1
ATOM 679 N N . ASN A 1 96 ? 36.381 12.617 -38.645 1.00 48.06 96 ASN A N 1
ATOM 680 C CA . ASN A 1 96 ? 35.337 13.352 -37.959 1.00 48.06 96 ASN A CA 1
ATOM 681 C C . ASN A 1 96 ? 33.984 12.825 -38.441 1.00 48.06 96 ASN A C 1
ATOM 683 O O . ASN A 1 96 ? 33.333 13.439 -39.288 1.00 48.06 96 ASN A O 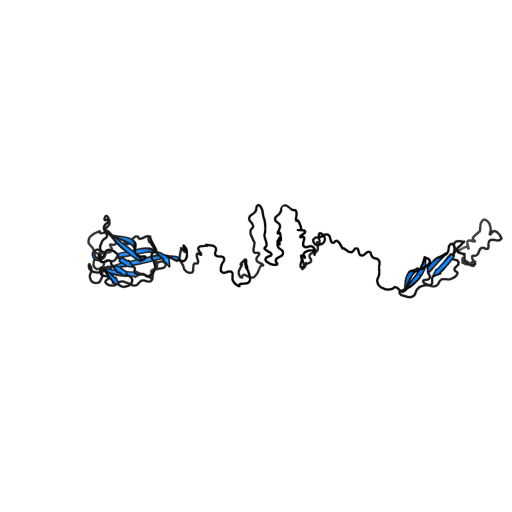1
ATOM 687 N N . ILE A 1 97 ? 33.531 11.696 -37.888 1.00 52.94 97 ILE A N 1
ATOM 688 C CA . ILE A 1 97 ? 32.088 11.532 -37.711 1.00 52.94 97 ILE A CA 1
ATOM 689 C C . ILE A 1 97 ? 31.700 12.617 -36.707 1.00 52.94 97 ILE A C 1
ATOM 691 O O . ILE A 1 97 ? 31.793 12.425 -35.498 1.00 52.94 97 ILE A O 1
ATOM 695 N N . ALA A 1 98 ? 31.347 13.801 -37.214 1.00 46.56 98 ALA A N 1
ATOM 696 C CA . ALA A 1 98 ? 30.522 14.706 -36.443 1.00 46.56 98 ALA A CA 1
ATOM 697 C C . ALA A 1 98 ? 29.316 13.877 -35.990 1.00 46.56 98 ALA A C 1
ATOM 699 O O . ALA A 1 98 ? 28.694 13.198 -36.807 1.00 46.56 98 ALA A O 1
ATOM 700 N N . ASP A 1 99 ? 29.058 13.918 -34.690 1.00 55.22 99 ASP A N 1
ATOM 701 C CA . ASP A 1 99 ? 28.100 13.166 -33.864 1.00 55.22 99 ASP A CA 1
ATOM 702 C C . ASP A 1 99 ? 26.663 13.010 -34.437 1.00 55.22 99 ASP A C 1
ATOM 704 O O . ASP A 1 99 ? 25.812 12.338 -33.868 1.00 55.22 99 ASP A O 1
ATOM 708 N N . ALA A 1 100 ? 26.375 13.599 -35.599 1.00 47.81 100 ALA A N 1
ATOM 709 C CA . ALA A 1 100 ? 25.095 13.573 -36.293 1.00 47.81 100 ALA A CA 1
ATOM 710 C C . ALA A 1 100 ? 24.843 12.327 -37.179 1.00 47.81 100 ALA A C 1
ATOM 712 O O . ALA A 1 100 ? 23.685 11.972 -37.370 1.00 47.81 100 ALA A O 1
ATOM 713 N N . ASP A 1 101 ? 25.860 11.610 -37.684 1.00 53.22 101 ASP A N 1
ATOM 714 C CA . ASP A 1 101 ? 25.647 10.405 -38.540 1.00 53.22 101 ASP A CA 1
ATOM 715 C C . ASP A 1 101 ? 25.354 9.110 -37.733 1.00 53.22 101 ASP A C 1
ATOM 717 O O . ASP A 1 101 ? 25.175 8.006 -38.260 1.00 53.22 101 ASP A O 1
ATOM 721 N N . LEU A 1 102 ? 25.283 9.217 -36.404 1.00 53.66 102 LEU A N 1
ATOM 722 C CA . LEU A 1 102 ? 24.889 8.106 -35.532 1.00 53.66 102 LEU A CA 1
ATOM 723 C C . LEU A 1 102 ? 23.380 8.050 -35.252 1.00 53.66 102 LEU A C 1
ATOM 725 O O . LEU A 1 102 ? 22.936 7.072 -34.650 1.00 53.66 102 LEU A O 1
ATOM 729 N N . LEU A 1 103 ? 22.608 9.049 -35.694 1.00 55.06 103 LEU A N 1
ATOM 730 C CA . LEU A 1 103 ? 21.178 9.185 -35.385 1.00 55.06 103 LEU A CA 1
ATOM 731 C C . LEU A 1 103 ? 20.256 9.218 -36.610 1.00 55.06 103 LEU A C 1
ATOM 733 O O . LEU A 1 103 ? 19.044 9.156 -36.434 1.00 55.06 103 LEU A O 1
ATOM 737 N N . ASP A 1 104 ? 20.797 9.266 -37.828 1.00 54.50 104 ASP A N 1
ATOM 738 C CA . ASP A 1 104 ? 19.999 9.209 -39.055 1.00 54.50 104 ASP A CA 1
ATOM 739 C C . ASP A 1 104 ? 20.280 7.911 -39.815 1.00 54.50 104 ASP A C 1
ATOM 741 O O . ASP A 1 104 ? 21.090 7.852 -40.740 1.00 54.50 104 ASP A O 1
ATOM 745 N N . LYS A 1 105 ? 19.653 6.820 -39.367 1.00 53.53 105 LYS A N 1
ATOM 746 C CA . LYS A 1 105 ? 19.471 5.630 -40.203 1.00 53.53 105 LYS A CA 1
ATOM 747 C C . LYS A 1 105 ? 17.999 5.261 -40.154 1.00 53.53 105 LYS A C 1
ATOM 749 O O . LYS A 1 105 ? 17.464 4.911 -39.110 1.00 53.53 105 LYS A O 1
ATOM 754 N N . THR A 1 106 ? 17.356 5.429 -41.301 1.00 48.31 106 THR A N 1
ATOM 755 C CA . THR A 1 106 ? 15.920 5.270 -41.553 1.00 48.31 106 THR A CA 1
ATOM 756 C C . THR A 1 106 ? 15.513 3.814 -41.801 1.00 48.31 106 THR A C 1
ATOM 758 O O . THR A 1 106 ? 14.363 3.557 -42.150 1.00 48.31 106 THR A O 1
ATOM 761 N N . ASP A 1 107 ? 16.425 2.866 -41.585 1.00 42.69 107 ASP A N 1
ATOM 762 C CA . ASP A 1 107 ? 16.190 1.451 -41.838 1.00 42.69 107 ASP A CA 1
ATOM 763 C C . ASP A 1 107 ? 15.876 0.713 -40.529 1.00 42.69 107 ASP A C 1
ATOM 765 O O . ASP A 1 107 ? 16.581 0.845 -39.527 1.00 42.69 107 ASP A O 1
ATOM 769 N N . ASP A 1 108 ? 14.789 -0.056 -40.571 1.00 47.03 108 ASP A N 1
ATOM 770 C CA . ASP A 1 108 ? 14.161 -0.855 -39.509 1.00 47.03 108 ASP A CA 1
ATOM 771 C C . ASP A 1 108 ? 15.028 -2.063 -39.082 1.00 47.03 108 ASP A C 1
ATOM 773 O O . ASP A 1 108 ? 14.592 -3.214 -39.082 1.00 47.03 108 ASP A O 1
ATOM 777 N N . GLU A 1 109 ? 16.304 -1.826 -38.768 1.00 49.78 109 GLU A N 1
ATOM 778 C CA . GLU A 1 109 ? 17.193 -2.812 -38.157 1.00 49.78 109 GLU A CA 1
ATOM 779 C C . GLU A 1 109 ? 17.303 -2.561 -36.652 1.00 49.78 109 GLU A C 1
ATOM 781 O O . GLU A 1 109 ? 17.583 -1.458 -36.181 1.00 49.78 109 GLU A O 1
ATOM 786 N N . THR A 1 110 ? 17.111 -3.616 -35.862 1.00 40.91 110 THR A N 1
ATOM 787 C CA . THR A 1 110 ? 17.231 -3.575 -34.403 1.00 40.91 110 THR A CA 1
ATOM 788 C C . THR A 1 110 ? 18.701 -3.379 -34.014 1.00 40.91 110 THR A C 1
ATOM 790 O O . THR A 1 110 ? 19.464 -4.333 -33.849 1.00 40.91 110 THR A O 1
ATOM 793 N N . ILE A 1 111 ? 19.139 -2.126 -33.881 1.00 47.91 111 ILE A N 1
ATOM 794 C CA . ILE A 1 111 ? 20.517 -1.804 -33.503 1.00 47.91 111 ILE A CA 1
ATOM 795 C C . ILE A 1 111 ? 20.736 -2.172 -32.029 1.00 47.91 111 ILE A C 1
ATOM 797 O O . ILE A 1 111 ? 20.405 -1.417 -31.119 1.00 47.91 111 ILE A O 1
ATOM 801 N N . THR A 1 112 ? 21.386 -3.308 -31.774 1.00 44.44 112 THR A N 1
ATOM 802 C CA . THR A 1 112 ? 21.963 -3.603 -30.453 1.00 44.44 112 THR A CA 1
ATOM 803 C C . THR A 1 112 ? 23.346 -2.950 -30.371 1.00 44.44 112 THR A C 1
ATOM 805 O O . THR A 1 112 ? 24.370 -3.620 -30.500 1.00 44.44 112 THR A O 1
ATOM 808 N N . LYS A 1 113 ? 23.407 -1.619 -30.225 1.00 46.97 113 LYS A N 1
ATOM 809 C CA . LYS A 1 113 ? 24.668 -0.903 -29.959 1.00 46.97 113 LYS A CA 1
ATOM 810 C C . LYS A 1 113 ? 24.726 -0.453 -28.507 1.00 46.97 113 LYS A C 1
ATOM 812 O O . LYS A 1 113 ? 23.934 0.368 -28.057 1.00 46.97 113 LYS A O 1
ATOM 817 N N . THR A 1 114 ? 25.734 -0.942 -27.796 1.00 43.81 114 THR A N 1
ATOM 818 C CA . THR A 1 114 ? 26.162 -0.384 -26.514 1.00 43.81 114 THR A CA 1
ATOM 819 C C . THR A 1 114 ? 26.855 0.952 -26.775 1.00 43.81 114 THR A C 1
ATOM 821 O O . THR A 1 114 ? 27.993 0.980 -27.246 1.00 43.81 114 THR A O 1
ATOM 824 N N . TYR A 1 115 ? 26.188 2.067 -26.481 1.00 48.31 115 TYR A N 1
ATOM 825 C CA . TYR A 1 115 ? 26.815 3.389 -26.510 1.00 48.31 115 TYR A CA 1
ATOM 826 C C . TYR A 1 115 ? 27.763 3.515 -25.312 1.00 48.31 115 TYR A C 1
ATOM 828 O O . TYR A 1 115 ? 27.338 3.493 -24.157 1.00 48.31 115 TYR A O 1
ATOM 836 N N . LYS A 1 116 ? 29.071 3.577 -25.582 1.00 44.91 116 LYS A N 1
ATOM 837 C CA . LYS A 1 116 ? 30.117 3.630 -24.555 1.00 44.91 116 LYS A CA 1
ATOM 838 C C . LYS A 1 116 ? 30.629 5.065 -24.422 1.00 44.91 116 LYS A C 1
ATOM 840 O O . LYS A 1 116 ? 31.468 5.506 -25.203 1.00 44.91 116 LYS A O 1
ATOM 845 N N . PHE A 1 117 ? 30.127 5.793 -23.430 1.00 55.28 117 PHE A N 1
ATOM 846 C CA . PHE A 1 117 ? 30.596 7.140 -23.104 1.00 55.28 117 PHE A CA 1
ATOM 847 C C . PHE A 1 117 ? 31.961 7.040 -22.415 1.00 55.28 117 PHE A C 1
ATOM 849 O O . PHE A 1 117 ? 32.067 6.479 -21.326 1.00 55.28 117 PHE A O 1
ATOM 856 N N . THR A 1 118 ? 33.021 7.531 -23.056 1.00 44.34 118 THR A N 1
ATOM 857 C CA . THR A 1 118 ? 34.378 7.498 -22.485 1.00 44.34 118 THR A CA 1
ATOM 858 C C . THR A 1 118 ? 34.851 8.927 -22.234 1.00 44.34 118 THR A C 1
ATOM 860 O O . THR A 1 118 ? 34.744 9.771 -23.122 1.00 44.34 118 THR A O 1
ATOM 863 N N . LYS A 1 119 ? 35.362 9.206 -21.024 1.00 46.69 119 LYS A N 1
ATOM 864 C CA . LYS A 1 119 ? 35.992 10.493 -20.670 1.00 46.69 119 LYS A CA 1
ATOM 865 C C . LYS A 1 119 ? 37.153 10.752 -21.652 1.00 46.69 119 LYS A C 1
ATOM 867 O O . LYS A 1 119 ? 37.909 9.826 -21.948 1.00 46.69 119 LYS A O 1
ATOM 872 N N . ASN A 1 120 ? 37.306 11.974 -22.174 1.00 46.50 120 ASN A N 1
ATOM 873 C CA . ASN A 1 120 ? 38.520 12.308 -22.929 1.00 46.50 120 ASN A CA 1
ATOM 874 C C . ASN A 1 120 ? 39.737 12.273 -21.979 1.00 46.50 120 ASN A C 1
ATOM 876 O O . ASN A 1 120 ? 39.601 12.442 -20.767 1.00 46.50 120 ASN A O 1
ATOM 880 N N . ALA A 1 121 ? 40.936 12.048 -22.519 1.00 46.41 121 ALA A N 1
ATOM 881 C CA . ALA A 1 121 ? 42.163 11.881 -21.732 1.00 46.41 121 ALA A CA 1
ATOM 882 C C . ALA A 1 121 ? 42.617 13.143 -20.957 1.00 46.41 121 ALA A C 1
ATOM 884 O O . ALA A 1 121 ? 43.647 13.100 -20.291 1.00 46.41 121 ALA A O 1
ATOM 885 N N . ALA A 1 122 ? 41.878 14.257 -21.034 1.00 48.34 122 ALA A N 1
ATOM 886 C CA . ALA A 1 122 ? 42.242 15.543 -20.440 1.00 48.34 122 ALA A CA 1
ATOM 887 C C . ALA A 1 122 ? 41.358 15.962 -19.247 1.00 48.34 122 ALA A C 1
ATOM 889 O O . ALA A 1 122 ? 41.517 17.072 -18.748 1.00 48.34 122 ALA A O 1
ATOM 890 N N . GLY A 1 123 ? 40.432 15.115 -18.779 1.00 46.59 123 GLY A N 1
ATOM 891 C CA . GLY A 1 123 ? 39.666 15.365 -17.546 1.00 46.59 123 GLY A CA 1
ATOM 892 C C . GLY A 1 123 ? 38.667 16.530 -17.604 1.00 46.59 123 GLY A C 1
ATOM 893 O O . GLY A 1 123 ? 38.023 16.831 -16.605 1.00 46.59 123 GLY A O 1
ATOM 894 N N . LEU A 1 124 ? 38.487 17.171 -18.762 1.00 43.94 124 LEU A N 1
ATOM 895 C CA . LEU A 1 124 ? 37.501 18.232 -18.956 1.00 43.94 124 LEU A CA 1
ATOM 896 C C . LEU A 1 124 ? 36.271 17.650 -19.655 1.00 43.94 124 LEU A C 1
ATOM 898 O O . LEU A 1 124 ? 36.329 17.250 -20.821 1.00 43.94 124 LEU A O 1
ATOM 902 N N . LEU A 1 125 ? 35.156 17.596 -18.922 1.00 45.53 125 LEU A N 1
ATOM 903 C CA . LEU A 1 125 ? 33.841 17.312 -19.484 1.00 45.53 125 LEU A CA 1
ATOM 904 C C . LEU A 1 125 ? 33.519 18.417 -20.499 1.00 45.53 125 LEU A C 1
ATOM 906 O O . LEU A 1 125 ? 33.360 19.571 -20.115 1.00 45.53 125 LEU A O 1
ATOM 910 N N . ASN A 1 126 ? 33.399 18.071 -21.780 1.00 44.22 126 ASN A N 1
ATOM 911 C CA . ASN A 1 126 ? 32.539 18.830 -22.681 1.00 44.22 126 ASN A CA 1
ATOM 912 C C . ASN A 1 126 ? 31.135 18.248 -22.474 1.00 44.22 126 ASN A C 1
ATOM 914 O O . ASN A 1 126 ? 30.846 17.196 -23.053 1.00 44.22 126 ASN A O 1
ATOM 918 N N . PRO A 1 127 ? 30.282 18.823 -21.603 1.00 48.34 127 PRO A N 1
ATOM 919 C CA . PRO A 1 127 ? 28.901 18.386 -21.538 1.00 48.34 127 PRO A CA 1
ATOM 920 C C . PRO A 1 127 ? 28.289 18.604 -22.921 1.00 48.34 127 PRO A C 1
ATOM 922 O O . PRO A 1 127 ? 28.408 19.682 -23.505 1.00 48.34 127 PRO A O 1
ATOM 925 N N . ILE A 1 128 ? 27.657 17.566 -23.463 1.00 50.12 128 ILE A N 1
ATOM 926 C CA . ILE A 1 128 ? 26.761 17.719 -24.604 1.00 50.12 128 ILE A CA 1
ATOM 927 C C . ILE A 1 128 ? 25.612 18.599 -24.102 1.00 50.12 128 ILE A C 1
ATOM 929 O O . ILE A 1 128 ? 24.701 18.132 -23.420 1.00 50.12 128 ILE A O 1
ATOM 933 N N . ASN A 1 129 ? 25.695 19.901 -24.372 1.00 45.94 129 ASN A N 1
ATOM 934 C CA . ASN A 1 129 ? 24.588 20.817 -24.162 1.00 45.94 129 ASN A CA 1
ATOM 935 C C . ASN A 1 129 ? 23.523 20.492 -25.212 1.00 45.94 129 ASN A C 1
ATOM 937 O O . ASN A 1 129 ? 23.601 20.930 -26.357 1.00 45.94 129 ASN A O 1
ATOM 941 N N . LEU A 1 130 ? 22.507 19.729 -24.817 1.00 50.59 130 LEU A N 1
ATOM 942 C CA . LEU A 1 130 ? 21.230 19.704 -25.523 1.00 50.59 130 LEU A CA 1
ATOM 943 C C . LEU A 1 130 ? 20.527 21.033 -25.221 1.00 50.59 130 LEU A C 1
ATOM 945 O O . LEU A 1 130 ? 19.680 21.108 -24.334 1.00 50.59 130 LEU A O 1
ATOM 949 N N . GLU A 1 131 ? 20.926 22.106 -25.912 1.00 43.56 131 GLU A N 1
ATOM 950 C CA . GLU A 1 131 ? 20.249 23.405 -25.844 1.00 43.56 131 GLU A CA 1
ATOM 951 C C . GLU A 1 131 ? 18.875 23.308 -26.510 1.00 43.56 131 GLU A C 1
ATOM 953 O O . GLU A 1 131 ? 18.645 23.729 -27.639 1.00 43.56 131 GLU A O 1
ATOM 958 N N . SER A 1 132 ? 17.925 22.728 -25.794 1.00 40.53 132 SER A N 1
ATOM 959 C CA . SER A 1 132 ? 16.515 22.976 -26.030 1.00 40.53 132 SER A CA 1
ATOM 960 C C . SER A 1 132 ? 15.844 23.070 -24.671 1.00 40.53 132 SER A C 1
ATOM 962 O O . SER A 1 132 ? 16.177 22.332 -23.748 1.00 40.53 132 SER A O 1
ATOM 964 N N . SER A 1 133 ? 14.932 24.021 -24.521 1.00 39.97 133 SER A N 1
ATOM 965 C CA . SER A 1 133 ? 14.189 24.347 -23.299 1.00 39.97 133 SER A CA 1
ATOM 966 C C . SER A 1 133 ? 13.201 23.248 -22.853 1.00 39.97 133 SER A C 1
ATOM 968 O O . SER A 1 133 ? 12.145 23.543 -22.296 1.00 39.97 133 SER A O 1
ATOM 970 N N . GLY A 1 134 ? 13.529 21.979 -23.102 1.00 45.44 134 GLY A N 1
ATOM 971 C CA . GLY A 1 134 ? 12.754 20.799 -22.745 1.00 45.44 134 GLY A CA 1
ATOM 972 C C . GLY A 1 134 ? 13.415 19.957 -21.644 1.00 45.44 134 GLY A C 1
ATOM 973 O O . GLY A 1 134 ? 14.592 20.137 -21.331 1.00 45.44 134 GLY A O 1
ATOM 974 N N . PRO A 1 135 ? 12.658 19.033 -21.028 1.00 45.44 135 PRO A N 1
ATOM 975 C CA . PRO A 1 135 ? 13.168 18.147 -19.986 1.00 45.44 135 PRO A CA 1
ATOM 976 C C . PRO A 1 135 ? 14.254 17.218 -20.548 1.00 45.44 135 PRO A C 1
ATOM 978 O O . PRO A 1 135 ? 13.976 16.361 -21.382 1.00 45.44 135 PRO A O 1
ATOM 981 N N . GLY A 1 136 ? 15.489 17.388 -20.075 1.00 48.97 136 GLY A N 1
ATOM 982 C CA . GLY A 1 136 ? 16.636 16.551 -20.420 1.00 48.97 136 GLY A CA 1
ATOM 983 C C . GLY A 1 136 ? 17.127 15.741 -19.223 1.00 48.97 136 GLY A C 1
ATOM 984 O O . GLY A 1 136 ? 17.062 16.190 -18.077 1.00 48.97 136 GLY A O 1
ATOM 985 N N . ILE A 1 137 ? 17.637 14.541 -19.487 1.00 55.47 137 ILE A N 1
ATOM 986 C CA . ILE A 1 137 ? 18.315 13.717 -18.483 1.00 55.47 137 ILE A CA 1
ATOM 987 C C . ILE A 1 137 ? 19.795 14.111 -18.482 1.00 55.47 137 ILE A C 1
ATOM 989 O O . ILE A 1 137 ? 20.520 13.804 -19.425 1.00 55.47 137 ILE A O 1
ATOM 993 N N . PHE A 1 138 ? 20.240 14.795 -17.426 1.00 50.84 138 PHE A N 1
ATOM 994 C CA . PHE A 1 138 ? 21.639 15.185 -17.238 1.00 50.84 138 PHE A CA 1
ATOM 995 C C . PHE A 1 138 ? 22.392 14.147 -16.407 1.00 50.84 138 PHE A C 1
ATOM 997 O O . PHE A 1 138 ? 21.934 13.728 -15.345 1.00 50.84 138 PHE A O 1
ATOM 1004 N N . TRP A 1 139 ? 23.577 13.768 -16.879 1.00 50.03 139 TRP A N 1
ATOM 1005 C CA . TRP A 1 139 ? 24.515 12.925 -16.145 1.00 50.03 139 TRP A CA 1
ATOM 1006 C C . TRP A 1 139 ? 25.608 13.854 -15.617 1.00 50.03 139 TRP A C 1
ATOM 1008 O O . TRP A 1 139 ? 26.435 14.342 -16.383 1.00 50.03 139 TRP A O 1
ATOM 1018 N N . LEU A 1 140 ? 25.566 14.165 -14.322 1.00 45.53 140 LEU A N 1
ATOM 1019 C CA . LEU A 1 140 ? 26.580 14.974 -13.647 1.00 45.53 140 LEU A CA 1
ATOM 1020 C C . LEU A 1 140 ? 27.365 14.062 -12.704 1.00 45.53 140 LEU A C 1
ATOM 1022 O O . LEU A 1 140 ? 26.847 13.676 -11.660 1.00 45.53 140 LEU A O 1
ATOM 1026 N N . GLU A 1 141 ? 28.610 13.748 -13.056 1.00 48.28 141 GLU A N 1
ATOM 1027 C CA . GLU A 1 141 ? 29.620 13.373 -12.063 1.00 48.28 141 GLU A CA 1
ATOM 1028 C C . GLU A 1 141 ? 30.473 14.608 -11.784 1.00 48.28 141 GLU A C 1
ATOM 1030 O O . GLU A 1 141 ? 31.070 15.170 -12.702 1.00 48.28 141 GLU A O 1
ATOM 1035 N N . THR A 1 142 ? 30.483 15.068 -10.533 1.00 42.50 142 THR A N 1
ATOM 1036 C CA . THR A 1 142 ? 31.188 16.295 -10.126 1.00 42.50 142 THR A CA 1
ATOM 1037 C C . THR A 1 142 ? 32.385 16.056 -9.210 1.00 42.50 142 THR A C 1
ATOM 1039 O O . THR A 1 142 ? 32.926 17.029 -8.694 1.00 42.50 142 THR A O 1
ATOM 1042 N N . ASP A 1 143 ? 32.845 14.821 -9.010 1.00 42.84 143 ASP A N 1
ATOM 1043 C CA . ASP A 1 143 ? 34.080 14.579 -8.260 1.00 42.84 143 ASP A CA 1
ATOM 1044 C C . ASP A 1 143 ? 34.925 13.426 -8.830 1.00 42.84 143 ASP A C 1
ATOM 1046 O O . ASP A 1 143 ? 34.466 12.598 -9.614 1.00 42.84 143 ASP A O 1
ATOM 1050 N N . GLU A 1 144 ? 36.224 13.451 -8.517 1.00 47.62 144 GLU A N 1
ATOM 1051 C CA . GLU A 1 144 ? 37.221 12.469 -8.970 1.00 47.62 144 GLU A CA 1
ATOM 1052 C C . GLU A 1 144 ? 37.210 11.172 -8.135 1.00 47.62 144 GLU A C 1
ATOM 1054 O O . GLU A 1 144 ? 38.054 10.297 -8.337 1.00 47.62 144 GLU A O 1
ATOM 1059 N N . SER A 1 145 ? 36.268 11.016 -7.203 1.00 47.53 145 SER A N 1
ATOM 1060 C CA . SER A 1 145 ? 36.088 9.785 -6.432 1.00 47.53 145 SER A CA 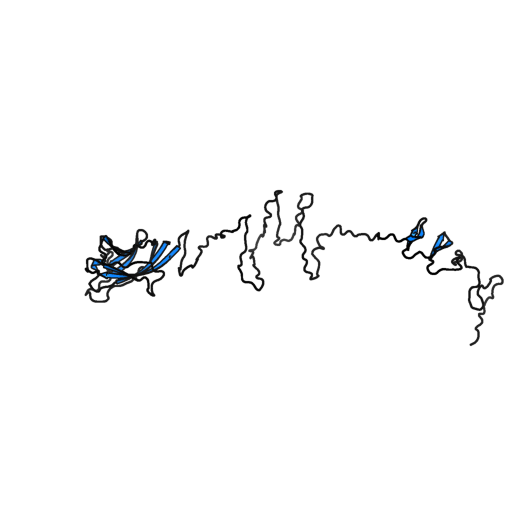1
ATOM 1061 C C . SER A 1 145 ? 35.073 8.881 -7.119 1.00 47.53 145 SER A C 1
ATOM 1063 O O . SER A 1 145 ? 34.003 9.317 -7.514 1.00 47.53 145 SER A O 1
ATOM 1065 N N . ALA A 1 146 ? 35.395 7.600 -7.273 1.00 45.25 146 ALA A N 1
ATOM 1066 C CA . ALA A 1 146 ? 34.568 6.617 -7.975 1.00 45.25 146 ALA A CA 1
ATOM 1067 C C . ALA A 1 146 ? 33.285 6.198 -7.214 1.00 45.25 146 ALA A C 1
ATOM 1069 O O . ALA A 1 146 ? 32.896 5.033 -7.279 1.00 45.25 146 ALA A O 1
ATOM 1070 N N . ASP A 1 147 ? 32.610 7.124 -6.526 1.00 47.56 147 ASP A N 1
ATOM 1071 C CA . ASP A 1 147 ? 31.514 6.826 -5.609 1.00 47.56 147 ASP A CA 1
ATOM 1072 C C . ASP A 1 147 ? 30.267 7.674 -5.936 1.00 47.56 147 ASP A C 1
ATOM 1074 O O . ASP A 1 147 ? 30.112 8.805 -5.486 1.00 47.56 147 ASP A O 1
ATOM 1078 N N . HIS A 1 148 ? 29.322 7.040 -6.642 1.00 42.78 148 HIS A N 1
ATOM 1079 C CA . HIS A 1 148 ? 27.916 7.436 -6.850 1.00 42.78 148 HIS A CA 1
ATOM 1080 C C . HIS A 1 148 ? 27.576 8.295 -8.082 1.00 42.78 148 HIS A C 1
ATOM 1082 O O . HIS A 1 148 ? 27.210 9.468 -7.982 1.00 42.78 148 HIS A O 1
ATOM 1088 N N . GLY A 1 149 ? 27.468 7.630 -9.236 1.00 40.78 149 GLY A N 1
ATOM 1089 C CA . GLY A 1 149 ? 26.638 8.087 -10.353 1.00 40.78 149 GLY A CA 1
ATOM 1090 C C . GLY A 1 149 ? 25.153 8.113 -9.964 1.00 40.78 149 GLY A C 1
ATOM 1091 O O . GLY A 1 149 ? 24.420 7.142 -10.153 1.00 40.78 149 GLY A O 1
ATOM 1092 N N . GLY A 1 150 ? 24.710 9.214 -9.359 1.00 46.56 150 GLY A N 1
ATOM 1093 C CA . GLY A 1 150 ? 23.310 9.457 -9.029 1.00 46.56 150 GLY A CA 1
ATOM 1094 C C . GLY A 1 150 ? 22.570 10.123 -10.188 1.00 46.56 150 GLY A C 1
ATOM 1095 O O . GLY A 1 150 ? 22.954 11.199 -10.638 1.00 46.56 150 GLY A O 1
ATOM 1096 N N . TRP A 1 151 ? 21.465 9.523 -10.631 1.00 48.34 151 TRP A N 1
ATOM 1097 C CA . TRP A 1 151 ? 20.538 10.143 -11.578 1.00 48.34 151 TRP A CA 1
ATOM 1098 C C . TRP A 1 151 ? 19.867 11.356 -10.916 1.00 48.34 151 TRP A C 1
ATOM 1100 O O . TRP A 1 151 ? 19.124 11.196 -9.947 1.00 48.34 151 TRP A O 1
ATOM 1110 N N . LYS A 1 152 ? 20.109 12.575 -11.416 1.00 51.06 152 LYS A N 1
ATOM 1111 C CA . LYS A 1 152 ? 19.366 13.776 -10.998 1.00 51.06 152 LYS A CA 1
ATOM 1112 C C . LYS A 1 152 ? 18.625 14.369 -12.190 1.00 51.06 152 LYS A C 1
ATOM 1114 O O . LYS A 1 152 ? 19.220 14.959 -13.084 1.00 51.06 152 LYS A O 1
ATOM 1119 N N . GLN A 1 153 ? 17.308 14.203 -12.180 1.00 57.03 153 GLN A N 1
ATOM 1120 C CA . GLN A 1 153 ? 16.393 14.769 -13.164 1.00 57.03 153 GLN A CA 1
ATOM 1121 C C . GLN A 1 153 ? 15.899 16.130 -12.661 1.00 57.03 153 GLN A C 1
ATOM 1123 O O . GLN A 1 153 ? 15.276 16.213 -11.604 1.00 57.03 153 GLN A O 1
ATOM 1128 N N . PHE A 1 154 ? 16.180 17.200 -13.405 1.00 48.25 154 PHE A N 1
ATOM 1129 C CA . PHE A 1 154 ? 15.629 18.527 -13.134 1.00 48.25 154 PHE A CA 1
ATOM 1130 C C . PHE A 1 154 ? 14.426 18.780 -14.051 1.00 48.25 154 PHE A C 1
ATOM 1132 O O . PHE A 1 154 ? 14.516 18.590 -15.261 1.00 48.25 154 PHE A O 1
ATOM 1139 N N . CYS A 1 155 ? 13.320 19.283 -13.503 1.00 52.97 155 CYS A N 1
ATOM 1140 C CA . CYS A 1 155 ? 12.348 20.046 -14.290 1.00 52.97 155 CYS A CA 1
ATOM 1141 C C . CYS A 1 155 ? 11.858 21.257 -13.522 1.00 52.97 155 CYS A C 1
ATOM 1143 O O . CYS A 1 155 ? 11.743 21.241 -12.298 1.00 52.97 155 CYS A O 1
ATOM 1145 N N . SER A 1 156 ? 11.497 22.285 -14.275 1.00 47.38 156 SER A N 1
ATOM 1146 C CA . SER A 1 156 ? 11.071 23.568 -13.744 1.00 47.38 156 SER A CA 1
ATOM 1147 C C . SER A 1 156 ? 9.554 23.769 -13.684 1.00 47.38 156 SER A C 1
ATOM 1149 O O . SER A 1 156 ? 9.159 24.830 -13.213 1.00 47.38 156 SER A O 1
ATOM 1151 N N . SER A 1 157 ? 8.684 22.844 -14.137 1.00 48.09 157 SER A N 1
ATOM 1152 C CA . SER A 1 157 ? 7.230 23.149 -14.140 1.00 48.09 157 SER A CA 1
ATOM 1153 C C . SER A 1 157 ? 6.195 22.033 -14.413 1.00 48.09 157 SER A C 1
ATOM 1155 O O . SER A 1 157 ? 5.048 22.378 -14.688 1.00 48.09 157 SER A O 1
ATOM 1157 N N . ALA A 1 158 ? 6.480 20.727 -14.317 1.00 43.91 158 ALA A N 1
ATOM 1158 C CA . ALA A 1 158 ? 5.405 19.730 -14.489 1.00 43.91 158 ALA A CA 1
ATOM 1159 C C . ALA A 1 158 ? 5.550 18.481 -13.612 1.00 43.91 158 ALA A C 1
ATOM 1161 O O . ALA A 1 158 ? 6.647 17.947 -13.459 1.00 43.91 158 ALA A O 1
ATOM 1162 N N . ASP A 1 159 ? 4.415 18.015 -13.078 1.00 40.03 159 ASP A N 1
ATOM 1163 C CA . ASP A 1 159 ? 4.283 16.745 -12.364 1.00 40.03 159 ASP A CA 1
ATOM 1164 C C . ASP A 1 159 ? 4.562 15.573 -13.313 1.00 40.03 159 ASP A C 1
ATOM 1166 O O . ASP A 1 159 ? 3.910 15.417 -14.349 1.00 40.03 159 ASP A O 1
ATOM 1170 N N . TRP A 1 160 ? 5.504 14.708 -12.944 1.00 47.31 160 TRP A N 1
ATOM 1171 C CA . TRP A 1 160 ? 5.783 13.479 -13.685 1.00 47.31 160 TRP A CA 1
ATOM 1172 C C . TRP A 1 160 ? 4.965 12.318 -13.122 1.00 47.31 160 TRP A C 1
ATOM 1174 O O . TRP A 1 160 ? 4.858 12.148 -11.907 1.00 47.31 160 TRP A O 1
ATOM 1184 N N . LYS A 1 161 ? 4.469 11.453 -14.010 1.00 46.97 161 LYS A N 1
ATOM 1185 C CA . LYS A 1 161 ? 3.990 10.110 -13.665 1.00 46.97 161 LYS A CA 1
ATOM 1186 C C . LYS A 1 161 ? 4.919 9.082 -14.294 1.00 46.97 161 LYS A C 1
ATOM 1188 O O . LYS A 1 161 ? 5.133 9.103 -15.503 1.00 46.97 161 LYS A O 1
ATOM 1193 N N . LEU A 1 162 ? 5.456 8.189 -13.469 1.00 53.25 162 LEU A N 1
ATOM 1194 C CA . LEU A 1 162 ? 6.200 7.022 -13.921 1.00 53.25 162 LEU A CA 1
ATOM 1195 C C . LEU A 1 162 ? 5.201 5.911 -14.265 1.00 53.25 162 LEU A C 1
ATOM 1197 O O . LEU A 1 162 ? 4.464 5.454 -13.392 1.00 53.25 162 LEU A O 1
ATOM 1201 N N . TYR A 1 163 ? 5.163 5.495 -15.529 1.00 39.59 163 TYR A N 1
ATOM 1202 C CA . TYR A 1 163 ? 4.332 4.378 -15.971 1.00 39.59 163 TYR A CA 1
ATOM 1203 C C . TYR A 1 163 ? 5.145 3.086 -15.930 1.00 39.59 163 TYR A C 1
ATOM 1205 O O . TYR A 1 163 ? 6.215 3.011 -16.530 1.00 39.59 163 TYR A O 1
ATOM 1213 N N . THR A 1 164 ? 4.629 2.050 -15.271 1.00 45.94 164 THR A N 1
ATOM 1214 C CA . THR A 1 164 ? 5.075 0.678 -15.516 1.00 45.94 164 THR A CA 1
ATOM 1215 C C . THR A 1 164 ? 4.276 0.142 -16.702 1.00 45.94 164 THR A C 1
ATOM 1217 O O . THR A 1 164 ? 3.059 -0.023 -16.637 1.00 45.94 164 THR A O 1
ATOM 1220 N N . THR A 1 165 ? 4.936 -0.080 -17.834 1.00 39.47 165 THR A N 1
ATOM 1221 C CA . THR A 1 165 ? 4.326 -0.791 -18.960 1.00 39.47 165 THR A CA 1
ATOM 1222 C C . THR A 1 165 ? 4.287 -2.273 -18.613 1.00 39.47 165 THR A C 1
ATOM 1224 O O . THR A 1 165 ? 5.329 -2.873 -18.354 1.00 39.47 165 THR A O 1
ATOM 1227 N N . THR A 1 166 ? 3.098 -2.867 -18.577 1.00 41.06 166 THR A N 1
ATOM 1228 C CA . THR A 1 166 ? 2.983 -4.328 -18.560 1.00 41.06 166 THR A CA 1
ATOM 1229 C C . THR A 1 166 ? 3.177 -4.824 -19.987 1.00 41.06 166 THR A C 1
ATOM 1231 O O . THR A 1 166 ? 2.487 -4.367 -20.897 1.00 41.06 166 THR A O 1
ATOM 1234 N N . ASP A 1 167 ? 4.132 -5.728 -20.190 1.00 37.44 167 ASP A N 1
ATOM 1235 C CA . ASP A 1 167 ? 4.121 -6.580 -21.374 1.00 37.44 167 ASP A CA 1
ATOM 1236 C C . ASP A 1 167 ? 2.998 -7.613 -21.187 1.00 37.44 167 ASP A C 1
ATOM 1238 O O . ASP A 1 167 ? 2.762 -8.112 -20.079 1.00 37.44 167 ASP A O 1
ATOM 1242 N N . LEU A 1 168 ? 2.238 -7.870 -22.245 1.00 45.12 168 LEU A N 1
ATOM 1243 C CA . LEU A 1 168 ? 1.076 -8.750 -22.211 1.00 45.12 168 LEU A CA 1
ATOM 1244 C C . LEU A 1 168 ? 1.528 -10.181 -21.885 1.00 45.12 168 LEU A C 1
ATOM 1246 O O . LEU A 1 168 ? 1.973 -10.898 -22.773 1.00 45.12 168 LEU A O 1
ATOM 1250 N N . GLY A 1 169 ? 1.346 -10.641 -20.641 1.00 42.91 169 GLY A N 1
ATOM 1251 C CA . GLY A 1 169 ? 1.234 -12.086 -20.406 1.00 42.91 169 GLY A CA 1
ATOM 1252 C C . GLY A 1 169 ? 1.762 -12.704 -19.118 1.00 42.91 169 GLY A C 1
ATOM 1253 O O . GLY A 1 169 ? 1.574 -13.908 -18.972 1.00 42.91 169 GLY A O 1
ATOM 1254 N N . VAL A 1 170 ? 2.361 -11.983 -18.163 1.00 40.75 170 VAL A N 1
ATOM 1255 C CA . VAL A 1 170 ? 2.744 -12.612 -16.880 1.00 40.75 170 VAL A CA 1
ATOM 1256 C C . VAL A 1 170 ? 2.430 -11.700 -15.700 1.00 40.75 170 VAL A C 1
ATOM 1258 O O . VAL A 1 170 ? 3.102 -10.707 -15.438 1.00 40.75 170 VAL A O 1
ATOM 1261 N N . ALA A 1 171 ? 1.377 -12.059 -14.968 1.00 49.59 171 ALA A N 1
ATOM 1262 C CA . ALA A 1 171 ? 1.029 -11.454 -13.695 1.00 49.59 171 ALA A CA 1
ATOM 1263 C C . ALA A 1 171 ? 1.958 -11.983 -12.592 1.00 49.59 171 ALA A C 1
ATOM 1265 O O . ALA A 1 171 ? 1.628 -12.967 -11.939 1.00 49.59 171 ALA A O 1
ATOM 1266 N N . THR A 1 172 ? 3.087 -11.315 -12.351 1.00 42.78 172 THR A N 1
ATOM 1267 C CA . THR A 1 172 ? 3.775 -11.383 -11.052 1.00 42.78 172 THR A CA 1
ATOM 1268 C C . THR A 1 172 ? 4.395 -10.033 -10.698 1.00 42.78 172 THR A C 1
ATOM 1270 O O . THR A 1 172 ? 5.325 -9.575 -11.350 1.00 42.78 172 THR A O 1
ATOM 1273 N N . THR A 1 173 ? 3.834 -9.435 -9.647 1.00 41.72 173 THR A N 1
ATOM 1274 C CA . THR A 1 173 ? 4.412 -8.441 -8.728 1.00 41.72 173 THR A CA 1
ATOM 1275 C C . THR A 1 173 ? 5.114 -7.232 -9.354 1.00 41.72 173 THR A C 1
ATOM 1277 O O . THR A 1 173 ? 6.319 -7.203 -9.577 1.00 41.72 173 THR A O 1
ATOM 1280 N N . LEU A 1 174 ? 4.326 -6.175 -9.540 1.00 47.53 174 LEU A N 1
ATOM 1281 C CA . LEU A 1 174 ? 4.786 -4.817 -9.809 1.00 47.53 174 LEU A CA 1
ATOM 1282 C C . LEU A 1 174 ? 5.436 -4.229 -8.544 1.00 47.53 174 LEU A C 1
ATOM 1284 O O . LEU A 1 174 ? 4.732 -3.941 -7.579 1.00 47.53 174 LEU A O 1
ATOM 1288 N N . ALA A 1 175 ? 6.746 -3.991 -8.554 1.00 45.53 175 ALA A N 1
ATOM 1289 C CA . ALA A 1 175 ? 7.369 -3.044 -7.634 1.00 45.53 175 ALA A CA 1
ATOM 1290 C C . ALA A 1 175 ? 8.540 -2.333 -8.318 1.00 45.53 175 ALA A C 1
ATOM 1292 O O . ALA A 1 175 ? 9.438 -2.957 -8.874 1.00 45.53 175 ALA A O 1
ATOM 1293 N N . MET A 1 176 ? 8.517 -1.005 -8.263 1.00 49.84 176 MET A N 1
ATOM 1294 C CA . MET A 1 176 ? 9.690 -0.176 -8.502 1.00 49.84 176 MET A CA 1
ATOM 1295 C C . MET A 1 176 ? 10.668 -0.416 -7.342 1.00 49.84 176 MET A C 1
ATOM 1297 O O . MET A 1 176 ? 10.370 -0.063 -6.201 1.00 49.84 176 MET A O 1
ATOM 1301 N N . GLU A 1 177 ? 11.797 -1.070 -7.612 1.00 46.62 177 GLU A N 1
ATOM 1302 C CA . GLU A 1 177 ? 12.795 -1.431 -6.600 1.00 46.62 177 GLU A CA 1
ATOM 1303 C C . GLU A 1 177 ? 13.827 -0.302 -6.430 1.00 46.62 177 GLU A C 1
ATOM 1305 O O . GLU A 1 177 ? 14.606 -0.009 -7.335 1.00 46.62 177 GLU A O 1
ATOM 1310 N N . PHE A 1 178 ? 13.852 0.347 -5.262 1.00 50.03 178 PHE A N 1
ATOM 1311 C CA . PHE A 1 178 ? 14.839 1.384 -4.930 1.00 50.03 178 PHE A CA 1
ATOM 1312 C C . PHE A 1 178 ? 16.022 0.798 -4.152 1.00 50.03 178 PHE A C 1
ATOM 1314 O O . PHE A 1 178 ? 16.091 0.925 -2.935 1.00 50.03 178 PHE A O 1
ATOM 1321 N N . VAL A 1 179 ? 16.976 0.150 -4.814 1.00 41.91 179 VAL A N 1
ATOM 1322 C CA . VAL A 1 179 ? 18.126 -0.450 -4.114 1.00 41.91 179 VAL A CA 1
ATOM 1323 C C . VAL A 1 179 ? 19.085 0.633 -3.601 1.00 41.91 179 VAL A C 1
ATOM 1325 O O . VAL A 1 179 ? 19.576 1.456 -4.372 1.00 41.91 179 VAL A O 1
ATOM 1328 N N . ARG A 1 180 ? 19.423 0.606 -2.304 1.00 38.12 180 ARG A N 1
ATOM 1329 C CA . ARG A 1 180 ? 20.573 1.340 -1.752 1.00 38.12 180 ARG A CA 1
ATOM 1330 C C . ARG A 1 180 ? 21.590 0.326 -1.229 1.00 38.12 180 ARG A C 1
ATOM 1332 O O . ARG A 1 180 ? 21.280 -0.392 -0.293 1.00 38.12 180 ARG A O 1
ATOM 1339 N N . GLY A 1 181 ? 22.775 0.281 -1.843 1.00 38.84 181 GLY A N 1
ATOM 1340 C CA . GLY A 1 181 ? 24.011 -0.320 -1.315 1.00 38.84 181 GLY A CA 1
ATOM 1341 C C . GLY A 1 181 ? 23.923 -1.705 -0.649 1.00 38.84 181 GLY A C 1
ATOM 1342 O O . GLY A 1 181 ? 23.619 -1.813 0.532 1.00 38.84 181 GLY A O 1
ATOM 1343 N N . ALA A 1 182 ? 24.316 -2.746 -1.391 1.00 44.53 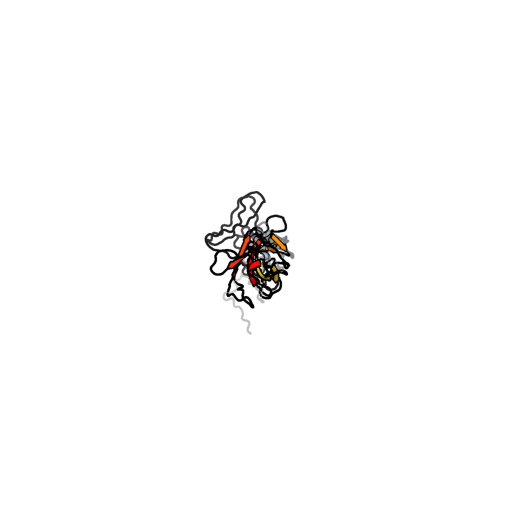182 ALA A N 1
ATOM 1344 C CA . ALA A 1 182 ? 24.901 -4.019 -0.928 1.00 44.53 182 ALA A CA 1
ATOM 1345 C C . ALA A 1 182 ? 24.273 -4.780 0.267 1.00 44.53 182 ALA A C 1
ATOM 1347 O O . ALA A 1 182 ? 24.920 -5.665 0.823 1.00 44.53 182 ALA A O 1
ATOM 1348 N N . THR A 1 183 ? 23.023 -4.522 0.645 1.00 40.84 183 THR A N 1
ATOM 1349 C CA . THR A 1 183 ? 22.304 -5.342 1.627 1.00 40.84 183 THR A CA 1
ATOM 1350 C C . THR A 1 183 ? 20.918 -5.677 1.097 1.00 40.84 183 THR A C 1
ATOM 1352 O O . THR A 1 183 ? 20.112 -4.809 0.774 1.00 40.84 183 THR A O 1
ATOM 1355 N N . THR A 1 184 ? 20.677 -6.975 0.926 1.00 46.97 184 THR A N 1
ATOM 1356 C CA . THR A 1 184 ? 19.413 -7.549 0.472 1.00 46.97 184 THR A CA 1
ATOM 1357 C C . THR A 1 184 ? 18.328 -7.282 1.505 1.00 46.97 184 THR A C 1
ATOM 1359 O O . THR A 1 184 ? 18.243 -7.993 2.504 1.00 46.97 184 THR A O 1
ATOM 1362 N N . ALA A 1 185 ? 17.552 -6.237 1.248 1.00 44.75 185 ALA A N 1
ATOM 1363 C CA . ALA A 1 185 ? 16.156 -6.006 1.607 1.00 44.75 185 ALA A CA 1
ATOM 1364 C C . ALA A 1 185 ? 16.000 -4.513 1.881 1.00 44.75 185 ALA A C 1
ATOM 1366 O O . ALA A 1 185 ? 16.485 -3.989 2.882 1.00 44.75 185 ALA A O 1
ATOM 1367 N N . LEU A 1 186 ? 15.254 -3.833 1.016 1.00 46.78 186 LEU A N 1
ATOM 1368 C CA . LEU A 1 186 ? 14.480 -2.701 1.489 1.00 46.78 186 LEU A CA 1
ATOM 1369 C C . LEU A 1 186 ? 13.481 -3.271 2.488 1.00 46.78 186 LEU A C 1
ATOM 1371 O O . LEU A 1 186 ? 12.453 -3.827 2.106 1.00 46.78 186 LEU A O 1
ATOM 1375 N N . THR A 1 187 ? 13.805 -3.179 3.773 1.00 49.66 187 THR A N 1
ATOM 1376 C CA . THR A 1 187 ? 12.780 -3.145 4.805 1.00 49.66 187 THR A CA 1
ATOM 1377 C C . THR A 1 187 ? 11.858 -2.007 4.404 1.00 49.66 187 THR A C 1
ATOM 1379 O O . THR A 1 187 ? 12.289 -0.858 4.393 1.00 49.66 187 THR A O 1
ATOM 1382 N N . GLU A 1 188 ? 10.674 -2.388 3.927 1.00 52.31 188 GLU A N 1
ATOM 1383 C CA . GLU A 1 188 ? 9.466 -1.596 3.720 1.00 52.31 188 GLU A CA 1
ATOM 1384 C C . GLU A 1 188 ? 9.684 -0.076 3.746 1.00 52.31 188 GLU A C 1
ATOM 1386 O O . GLU A 1 188 ? 9.997 0.514 4.782 1.00 52.31 188 GLU A O 1
ATOM 1391 N N . VAL A 1 189 ? 9.479 0.582 2.600 1.00 49.53 189 VAL A N 1
ATOM 1392 C CA . VAL A 1 189 ? 9.340 2.041 2.556 1.00 49.53 189 VAL A CA 1
ATOM 1393 C C . VAL A 1 189 ? 8.149 2.400 3.442 1.00 49.53 189 VAL A C 1
ATOM 1395 O O . VAL A 1 189 ? 6.998 2.319 3.022 1.00 49.53 189 VAL A O 1
ATOM 1398 N N . ASN A 1 190 ? 8.450 2.747 4.691 1.00 49.69 190 ASN A N 1
ATOM 1399 C CA . ASN A 1 190 ? 7.486 3.134 5.700 1.00 49.69 190 ASN A CA 1
ATOM 1400 C C . ASN A 1 190 ? 6.959 4.520 5.326 1.00 49.69 190 ASN A C 1
ATOM 1402 O O . ASN A 1 190 ? 7.433 5.553 5.804 1.00 49.69 190 ASN A O 1
ATOM 1406 N N . PHE A 1 191 ? 5.988 4.552 4.420 1.00 48.06 191 PHE A N 1
ATOM 1407 C CA . PHE A 1 191 ? 5.003 5.612 4.464 1.00 48.06 191 PHE A CA 1
ATOM 1408 C C . PHE A 1 191 ? 4.388 5.534 5.866 1.00 48.06 191 PHE A C 1
ATOM 1410 O O . PHE A 1 191 ? 4.007 4.437 6.270 1.00 48.06 191 PHE A O 1
ATOM 1417 N N . PRO A 1 192 ? 4.203 6.637 6.612 1.00 49.47 192 PRO A N 1
ATOM 1418 C CA . PRO A 1 192 ? 3.297 6.646 7.756 1.00 49.47 192 PRO A CA 1
ATOM 1419 C C . PRO A 1 192 ? 1.842 6.511 7.258 1.00 49.47 192 PRO A C 1
ATOM 1421 O O . PRO A 1 192 ? 0.951 7.258 7.645 1.00 49.47 192 PRO A O 1
ATOM 1424 N N . SER A 1 193 ? 1.589 5.589 6.330 1.00 48.28 193 SER A N 1
ATOM 1425 C CA . SER A 1 193 ? 0.294 5.000 6.105 1.00 48.28 193 SER A CA 1
ATOM 1426 C C . SER A 1 193 ? -0.031 4.259 7.383 1.00 48.28 193 SER A C 1
ATOM 1428 O O . SER A 1 193 ? 0.681 3.329 7.743 1.00 48.28 193 SER A O 1
ATOM 1430 N N . CYS A 1 194 ? -1.093 4.682 8.063 1.00 53.66 194 CYS A N 1
ATOM 1431 C CA . CYS A 1 194 ? -1.854 3.777 8.904 1.00 53.66 194 CYS A CA 1
ATOM 1432 C C . CYS A 1 194 ? -2.232 2.591 8.004 1.00 53.66 194 CYS A C 1
ATOM 1434 O O . CYS A 1 194 ? -3.091 2.772 7.132 1.00 53.66 194 CYS A O 1
ATOM 1436 N N . PRO A 1 195 ? -1.547 1.438 8.079 1.00 53.34 195 PRO A N 1
ATOM 1437 C CA . PRO A 1 195 ? -1.910 0.315 7.244 1.00 53.34 195 PRO A CA 1
ATOM 1438 C C . PRO A 1 195 ? -3.257 -0.130 7.796 1.00 53.34 195 PRO A C 1
ATOM 1440 O O . PRO A 1 195 ? -3.339 -0.464 8.969 1.00 53.34 195 PRO A O 1
ATOM 1443 N N . VAL A 1 196 ? -4.323 -0.073 6.997 1.00 53.03 196 VAL A N 1
ATOM 1444 C CA . VAL A 1 196 ? -5.539 -0.832 7.304 1.00 53.03 196 VAL A CA 1
ATOM 1445 C C . VAL A 1 196 ? -5.247 -2.241 6.815 1.00 53.03 196 VAL A C 1
ATOM 1447 O O . VAL A 1 196 ? -5.587 -2.624 5.696 1.00 53.03 196 VAL A O 1
ATOM 1450 N N . THR A 1 197 ? -4.498 -2.990 7.612 1.00 50.81 197 THR A N 1
ATOM 1451 C CA . THR A 1 197 ? -4.215 -4.393 7.342 1.00 50.81 197 THR A CA 1
ATOM 1452 C C . THR A 1 197 ? -5.373 -5.209 7.884 1.00 50.81 197 THR A C 1
ATOM 1454 O O . THR A 1 197 ? -5.389 -5.615 9.040 1.00 50.81 197 THR A O 1
ATOM 1457 N N . SER A 1 198 ? -6.377 -5.466 7.044 1.00 49.94 198 SER A N 1
ATOM 1458 C CA . SER A 1 198 ? -7.505 -6.322 7.414 1.00 49.94 198 SER A CA 1
ATOM 1459 C C . SER A 1 198 ? -7.064 -7.791 7.511 1.00 49.94 198 SER A C 1
ATOM 1461 O O . SER A 1 198 ? -7.337 -8.595 6.621 1.00 49.94 198 SER A O 1
ATOM 1463 N N . GLN A 1 199 ? -6.379 -8.170 8.594 1.00 49.66 199 GLN A N 1
ATOM 1464 C CA . GLN A 1 199 ? -6.240 -9.583 8.977 1.00 49.66 199 GLN A CA 1
ATOM 1465 C C . GLN A 1 199 ? -7.477 -10.114 9.725 1.00 49.66 199 GLN A C 1
ATOM 1467 O O . GLN A 1 199 ? -7.520 -11.266 10.143 1.00 49.66 199 GLN A O 1
ATOM 1472 N N . GLY A 1 200 ? -8.521 -9.297 9.840 1.00 56.28 200 GLY A N 1
ATOM 1473 C CA . GLY A 1 200 ? -9.832 -9.665 10.351 1.00 56.28 200 GLY A CA 1
ATOM 1474 C C . GLY A 1 200 ? -10.848 -8.588 9.987 1.00 56.28 200 GLY A C 1
ATOM 1475 O O . GLY A 1 200 ? -10.474 -7.502 9.541 1.00 56.28 200 GLY A O 1
ATOM 1476 N N . ASN A 1 201 ? -12.134 -8.887 10.167 1.00 52.22 201 ASN A N 1
ATOM 1477 C CA . ASN A 1 201 ? -13.235 -7.939 9.995 1.00 52.22 201 ASN A CA 1
ATOM 1478 C C . ASN A 1 201 ? -13.169 -6.828 11.064 1.00 52.22 201 ASN A C 1
ATOM 1480 O O . ASN A 1 201 ? -14.066 -6.761 11.887 1.00 52.22 201 ASN A O 1
ATOM 1484 N N . HIS A 1 202 ? -12.131 -5.990 11.128 1.00 58.19 202 HIS A N 1
ATOM 1485 C CA . HIS A 1 202 ? -12.036 -4.881 12.086 1.00 58.19 202 HIS A CA 1
ATOM 1486 C C . HIS A 1 202 ? -12.068 -3.546 11.338 1.00 58.19 202 HIS A C 1
ATOM 1488 O O . HIS A 1 202 ? -11.350 -3.343 10.365 1.00 58.19 202 HIS A O 1
ATOM 1494 N N . LEU A 1 203 ? -12.958 -2.649 11.770 1.00 60.22 203 LEU A N 1
ATOM 1495 C CA . LEU A 1 203 ? -13.383 -1.471 11.003 1.00 60.22 203 LEU A CA 1
ATOM 1496 C C . LEU A 1 203 ? -12.510 -0.221 11.235 1.00 60.22 203 LEU A C 1
ATOM 1498 O O . LEU A 1 203 ? -12.823 0.842 10.707 1.00 60.22 203 LEU A O 1
ATOM 1502 N N . LEU A 1 204 ? -11.433 -0.315 12.023 1.00 63.66 204 LEU A N 1
ATOM 1503 C CA . LEU A 1 204 ? -10.553 0.815 12.323 1.00 63.66 204 LEU A CA 1
ATOM 1504 C C . LEU A 1 204 ? -9.188 0.317 12.829 1.00 63.66 204 LEU A C 1
ATOM 1506 O O . LEU A 1 204 ? -9.138 -0.473 13.760 1.00 63.66 204 LEU A O 1
ATOM 1510 N N . GLU A 1 205 ? -8.083 0.790 12.256 1.00 60.81 205 GLU A N 1
ATOM 1511 C CA . GLU A 1 205 ? -6.739 0.692 12.851 1.00 60.81 205 GLU A CA 1
ATOM 1512 C C . GLU A 1 205 ? -6.229 2.131 13.029 1.00 60.81 205 GLU A C 1
ATOM 1514 O O . GLU A 1 205 ? -6.461 2.976 12.160 1.00 60.81 205 GLU A O 1
ATOM 1519 N N . GLY A 1 206 ? -5.628 2.471 14.178 1.00 56.19 206 GLY A N 1
ATOM 1520 C CA . GLY A 1 206 ? -5.252 3.858 14.457 1.00 56.19 206 GLY A CA 1
ATOM 1521 C C . GLY A 1 206 ? -4.268 4.080 15.613 1.00 56.19 206 GLY A C 1
ATOM 1522 O O . GLY A 1 206 ? -4.593 3.837 16.766 1.00 56.19 206 GLY A O 1
ATOM 1523 N N . TYR A 1 207 ? -3.149 4.710 15.240 1.00 45.66 207 TYR A N 1
ATOM 1524 C CA . TYR A 1 207 ? -2.071 5.369 15.999 1.00 45.66 207 TYR A CA 1
ATOM 1525 C C . TYR A 1 207 ? -0.994 4.507 16.695 1.00 45.66 207 TYR A C 1
ATOM 1527 O O . TYR A 1 207 ? -1.247 3.730 17.606 1.00 45.66 207 TYR A O 1
ATOM 1535 N N . SER A 1 208 ? 0.246 4.720 16.228 1.00 46.31 208 SER A N 1
ATOM 1536 C CA . SER A 1 208 ? 1.550 4.251 16.730 1.00 46.31 208 SER A CA 1
ATOM 1537 C C . SER A 1 208 ? 1.549 2.984 17.602 1.00 46.31 208 SER A C 1
ATOM 1539 O O . SER A 1 208 ? 1.672 3.051 18.825 1.00 46.31 208 SER A O 1
ATOM 1541 N N . GLY A 1 209 ? 1.510 1.819 16.954 1.00 57.81 209 GLY A N 1
ATOM 1542 C CA . GLY A 1 209 ? 1.891 0.544 17.573 1.00 57.81 209 GLY A CA 1
ATOM 1543 C C . GLY A 1 209 ? 0.793 -0.208 18.327 1.00 57.81 209 GLY A C 1
ATOM 1544 O O . GLY A 1 209 ? 1.098 -1.261 18.878 1.00 57.81 209 GLY A O 1
ATOM 1545 N N . GLN A 1 210 ? -0.453 0.279 18.337 1.00 65.00 210 GLN A N 1
ATOM 1546 C CA . GLN A 1 210 ? -1.610 -0.448 18.878 1.00 65.00 210 GLN A CA 1
ATOM 1547 C C . GLN A 1 210 ? -2.789 -0.414 17.891 1.00 65.00 210 GLN A C 1
ATOM 1549 O O . GLN A 1 210 ? -3.020 0.584 17.205 1.00 65.00 210 GLN A O 1
ATOM 1554 N N . ARG A 1 211 ? -3.536 -1.516 17.804 1.00 72.50 211 ARG A N 1
ATOM 1555 C CA . ARG A 1 211 ? -4.792 -1.629 17.060 1.00 72.50 211 ARG A CA 1
ATOM 1556 C C . ARG A 1 211 ? -5.943 -1.192 17.959 1.00 72.50 211 ARG A C 1
ATOM 1558 O O . ARG A 1 211 ? -6.143 -1.745 19.038 1.00 72.50 211 ARG A O 1
ATOM 1565 N N . ASN A 1 212 ? -6.735 -0.234 17.485 1.00 79.00 212 ASN A N 1
ATOM 1566 C CA . ASN A 1 212 ? -7.989 0.141 18.133 1.00 79.00 212 ASN A CA 1
ATOM 1567 C C . ASN A 1 212 ? -9.101 -0.753 1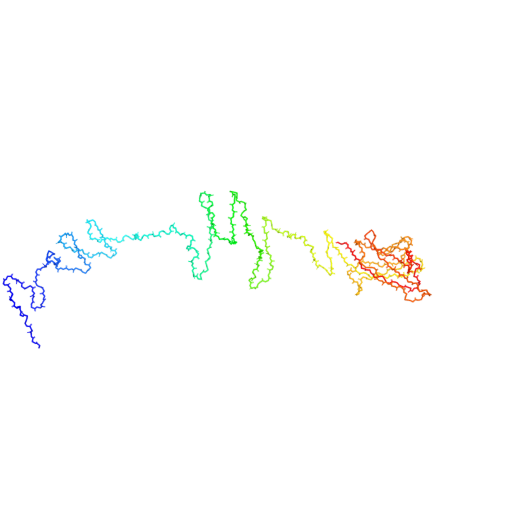7.612 1.00 79.00 212 ASN A C 1
ATOM 1569 O O . ASN A 1 212 ? -9.555 -0.557 16.491 1.00 79.00 212 ASN A O 1
ATOM 1573 N N . ILE A 1 213 ? -9.559 -1.714 18.403 1.00 80.50 213 ILE A N 1
ATOM 1574 C CA . ILE A 1 213 ? -10.578 -2.646 17.931 1.00 80.50 213 ILE A CA 1
ATOM 1575 C C . ILE A 1 213 ? -11.939 -2.269 18.507 1.00 80.50 213 ILE A C 1
ATOM 1577 O O . ILE A 1 213 ? -12.076 -2.038 19.707 1.00 80.50 213 ILE A O 1
ATOM 1581 N N . ILE A 1 214 ? -12.948 -2.187 17.638 1.00 84.69 214 ILE A N 1
ATOM 1582 C CA . ILE A 1 214 ? -14.343 -1.980 18.036 1.00 84.69 214 ILE A CA 1
ATOM 1583 C C . ILE A 1 214 ? -14.945 -3.339 18.393 1.00 84.69 214 ILE A C 1
ATOM 1585 O O . ILE A 1 214 ? -14.908 -4.268 17.587 1.00 84.69 214 ILE A O 1
ATOM 1589 N N . HIS A 1 215 ? -15.524 -3.425 19.585 1.00 83.00 215 HIS A N 1
ATOM 1590 C CA . HIS A 1 215 ? -16.223 -4.591 20.109 1.00 83.00 215 HIS A CA 1
ATOM 1591 C C . HIS A 1 215 ? -17.699 -4.278 20.291 1.00 83.00 215 HIS A C 1
ATOM 1593 O O . HIS A 1 215 ? -18.069 -3.150 20.620 1.00 83.00 215 HIS A O 1
ATOM 1599 N N . SER A 1 216 ? -18.535 -5.294 20.135 1.00 83.62 216 SER A N 1
ATOM 1600 C CA . SER A 1 216 ? -19.946 -5.254 20.476 1.00 83.62 216 SER A CA 1
ATOM 1601 C C . SER A 1 216 ? -20.304 -6.503 21.269 1.00 83.62 216 SER A C 1
ATOM 1603 O O . SER A 1 216 ? -20.227 -7.610 20.739 1.00 83.62 216 SER A O 1
ATOM 1605 N N . ASP A 1 217 ? -20.728 -6.295 22.516 1.00 82.31 217 ASP A N 1
ATOM 1606 C CA . ASP A 1 217 ? -21.079 -7.354 23.459 1.00 82.31 217 ASP A CA 1
ATOM 1607 C C . ASP A 1 217 ? -22.537 -7.226 23.921 1.00 82.31 217 ASP A C 1
ATOM 1609 O O . ASP A 1 217 ? -23.086 -6.128 24.078 1.00 82.31 217 ASP A O 1
ATOM 1613 N N . ARG A 1 218 ? -23.154 -8.378 24.208 1.00 83.75 218 ARG A N 1
ATOM 1614 C CA . ARG A 1 218 ? -24.418 -8.478 24.943 1.00 83.75 218 ARG A CA 1
ATOM 1615 C C . ARG A 1 218 ? -24.180 -9.202 26.261 1.00 83.75 218 ARG A C 1
ATOM 1617 O O . ARG A 1 218 ? -23.656 -10.314 26.282 1.00 83.75 218 ARG A O 1
ATOM 1624 N N . ILE A 1 219 ? -24.636 -8.591 27.344 1.00 86.25 219 ILE A N 1
ATOM 1625 C CA . ILE A 1 219 ? -24.496 -9.089 28.710 1.00 86.25 219 ILE A CA 1
ATOM 1626 C C . ILE A 1 219 ? -25.891 -9.242 29.300 1.00 86.25 219 ILE A C 1
ATOM 1628 O O . ILE A 1 219 ? -26.687 -8.310 29.226 1.00 86.25 219 ILE A O 1
ATOM 1632 N N . ARG A 1 220 ? -26.196 -10.383 29.913 1.00 88.00 220 ARG A N 1
ATOM 1633 C CA . ARG A 1 220 ? -27.426 -10.559 30.691 1.00 88.00 220 ARG A CA 1
ATOM 1634 C C . ARG A 1 220 ? -27.130 -10.536 32.169 1.00 88.00 220 ARG A C 1
ATOM 1636 O O . ARG A 1 220 ? -26.279 -11.285 32.627 1.00 88.00 220 ARG A O 1
ATOM 1643 N N . VAL A 1 221 ? -27.872 -9.716 32.897 1.00 89.56 221 VAL A N 1
ATOM 1644 C CA . VAL A 1 221 ? -27.820 -9.628 34.353 1.00 89.56 221 VAL A CA 1
ATOM 1645 C C . VAL A 1 221 ? -29.136 -10.142 34.924 1.00 89.56 221 VAL A C 1
ATOM 1647 O O . VAL A 1 221 ? -30.214 -9.809 34.427 1.00 89.56 221 VAL A O 1
ATOM 1650 N N . GLN A 1 222 ? -29.036 -10.989 35.942 1.00 89.62 222 GLN A N 1
ATOM 1651 C CA . GLN A 1 222 ? -30.154 -11.667 36.599 1.00 89.62 222 GLN A CA 1
ATOM 1652 C C . GLN A 1 222 ? -29.925 -11.693 38.113 1.00 89.62 222 GLN A C 1
ATOM 1654 O O . GLN A 1 222 ? -28.774 -11.575 38.551 1.00 89.62 222 GLN A O 1
ATOM 1659 N N . PRO A 1 223 ? -30.969 -11.881 38.939 1.00 91.62 223 PRO A N 1
ATOM 1660 C CA . PRO A 1 223 ? -30.750 -12.173 40.350 1.00 91.62 223 PRO A CA 1
ATOM 1661 C C . PRO A 1 223 ? -29.953 -13.479 40.483 1.00 91.62 223 PRO A C 1
ATOM 1663 O O . PRO A 1 223 ? -30.129 -14.417 39.700 1.00 91.62 223 PRO A O 1
ATOM 1666 N N . GLY A 1 224 ? -29.058 -13.545 41.467 1.00 91.62 224 GLY A N 1
ATOM 1667 C CA . GLY A 1 224 ? -28.390 -14.797 41.802 1.00 91.62 224 GLY A CA 1
ATOM 1668 C C . GLY A 1 224 ? -29.310 -15.744 42.579 1.00 91.62 224 GLY A C 1
ATOM 1669 O O . GLY A 1 224 ? -30.513 -15.520 42.717 1.00 91.62 224 GLY A O 1
ATOM 1670 N N . ALA A 1 225 ? -28.734 -16.814 43.123 1.00 91.75 225 ALA A N 1
ATOM 1671 C CA . ALA A 1 225 ? -29.450 -17.821 43.906 1.00 91.75 225 ALA A CA 1
ATOM 1672 C C . ALA A 1 225 ? -30.160 -17.238 45.143 1.00 91.75 225 ALA A C 1
ATOM 1674 O O . ALA A 1 225 ? -31.124 -17.830 45.626 1.00 91.75 225 ALA A O 1
ATOM 1675 N N . THR A 1 226 ? -29.712 -16.074 45.629 1.00 89.94 226 THR A N 1
ATOM 1676 C CA . THR A 1 226 ? -30.345 -15.336 46.726 1.00 89.94 226 THR A CA 1
ATOM 1677 C C . THR A 1 226 ? -30.647 -13.904 46.263 1.00 89.94 226 THR A C 1
ATOM 1679 O O . THR A 1 226 ? -29.804 -13.014 46.442 1.00 89.94 226 THR A O 1
ATOM 1682 N N . PRO A 1 227 ? -31.834 -13.656 45.668 1.00 87.06 227 PRO A N 1
ATOM 1683 C CA . PRO A 1 227 ? -32.242 -12.324 45.220 1.00 87.06 227 PRO A CA 1
ATOM 1684 C C . PRO A 1 227 ? -32.053 -11.262 46.315 1.00 87.06 227 PRO A C 1
ATOM 1686 O O . PRO A 1 227 ? -32.266 -11.531 47.497 1.00 87.06 227 PRO A O 1
ATOM 1689 N N . GLY A 1 228 ? -31.594 -10.066 45.938 1.00 86.38 228 GLY A N 1
ATOM 1690 C CA . GLY A 1 228 ? -31.227 -9.003 46.883 1.00 86.38 228 GLY A CA 1
ATOM 1691 C C . GLY A 1 228 ? -29.798 -9.085 47.436 1.00 86.38 228 GLY A C 1
ATOM 1692 O O . GLY A 1 228 ? -29.296 -8.094 47.959 1.00 86.38 228 GLY A O 1
ATOM 1693 N N . THR A 1 229 ? -29.110 -10.228 47.308 1.00 92.38 229 THR A N 1
ATOM 1694 C CA . THR A 1 229 ? -27.752 -10.421 47.864 1.00 92.38 229 THR A CA 1
ATOM 1695 C C . THR A 1 229 ? -26.675 -10.558 46.791 1.00 92.38 229 THR A C 1
ATOM 1697 O O . THR A 1 229 ? -25.546 -10.098 46.984 1.00 92.38 229 THR A O 1
ATOM 1700 N N . ASN A 1 230 ? -27.006 -11.179 45.663 1.00 94.31 230 ASN A N 1
ATOM 1701 C CA . ASN A 1 230 ? -26.075 -11.468 44.580 1.00 94.31 230 ASN A CA 1
ATOM 1702 C C . ASN A 1 230 ? -26.760 -11.377 43.212 1.00 94.31 230 ASN A C 1
ATOM 1704 O O . ASN A 1 230 ? -27.988 -11.376 43.107 1.00 94.31 230 ASN A O 1
ATOM 1708 N N . ILE A 1 231 ? -25.939 -11.291 42.171 1.00 94.56 231 ILE A N 1
ATOM 1709 C CA . ILE A 1 231 ? -26.369 -11.278 40.772 1.00 94.56 231 ILE A CA 1
ATOM 1710 C C . ILE A 1 231 ? -25.642 -12.369 39.983 1.00 94.56 231 ILE A C 1
ATOM 1712 O O . ILE A 1 231 ? -24.537 -12.777 40.340 1.00 94.56 231 ILE A O 1
ATOM 1716 N N . ASN A 1 232 ? -26.254 -12.822 38.899 1.00 95.06 232 ASN A N 1
ATOM 1717 C CA . ASN A 1 232 ? -25.608 -13.627 37.868 1.00 95.06 232 ASN A CA 1
ATOM 1718 C C . ASN A 1 232 ? -25.366 -12.760 36.632 1.00 95.06 232 ASN A C 1
ATOM 1720 O O . ASN A 1 232 ? -26.164 -11.866 36.338 1.00 95.06 232 ASN A O 1
ATOM 1724 N N . ILE A 1 233 ? -24.273 -13.033 35.919 1.00 93.31 233 ILE A N 1
ATOM 1725 C CA . ILE A 1 233 ? -23.943 -12.371 34.656 1.00 93.31 233 ILE A CA 1
ATOM 1726 C C . ILE A 1 233 ? -23.647 -13.439 33.609 1.00 93.31 233 ILE A C 1
ATOM 1728 O O . ILE A 1 233 ? -22.719 -14.224 33.788 1.00 93.31 233 ILE A O 1
ATOM 1732 N N . ASN A 1 234 ? -24.396 -13.438 32.510 1.00 90.81 234 ASN A N 1
ATOM 1733 C CA . ASN A 1 234 ? -24.135 -14.295 31.358 1.00 90.81 234 ASN A CA 1
ATOM 1734 C C . ASN A 1 234 ? -23.575 -13.461 30.202 1.00 90.81 234 ASN A C 1
ATOM 1736 O O . ASN A 1 234 ? -24.213 -12.500 29.758 1.00 90.81 234 ASN A O 1
ATOM 1740 N N . ALA A 1 235 ? -22.389 -13.828 29.722 1.00 83.62 235 ALA A N 1
ATOM 1741 C CA . ALA A 1 235 ? -21.720 -13.181 28.603 1.00 83.62 235 ALA A CA 1
ATOM 1742 C C . ALA A 1 235 ? -22.025 -13.942 27.304 1.00 83.62 235 ALA A C 1
ATOM 1744 O O . ALA A 1 235 ? -21.647 -15.101 27.138 1.00 83.62 235 ALA A O 1
ATOM 1745 N N . PHE A 1 236 ? -22.724 -13.308 26.358 1.00 76.50 236 PHE A N 1
ATOM 1746 C CA . PHE A 1 236 ? -23.060 -13.954 25.087 1.00 76.50 236 PHE A CA 1
ATOM 1747 C C . PHE A 1 236 ? -21.962 -13.714 24.048 1.00 76.50 236 PHE A C 1
ATOM 1749 O O . PHE A 1 236 ? -22.041 -12.766 23.271 1.00 76.50 236 PHE A O 1
ATOM 1756 N N . SER A 1 237 ? -20.967 -14.599 23.985 1.00 61.84 237 SER A N 1
ATOM 1757 C CA . SER A 1 237 ? -19.861 -14.510 23.017 1.00 61.84 237 SER A CA 1
ATOM 1758 C C . SER A 1 237 ? -20.190 -15.025 21.601 1.00 61.84 237 SER A C 1
ATOM 1760 O O . SER A 1 237 ? -19.365 -14.900 20.704 1.00 61.84 237 SER A O 1
ATOM 1762 N N . SER A 1 238 ? -21.384 -15.587 21.354 1.00 56.34 238 SER A N 1
ATOM 1763 C CA . SER A 1 238 ? -21.706 -16.315 20.104 1.00 56.34 238 SER A CA 1
ATOM 1764 C C . SER A 1 238 ? -22.979 -15.876 19.356 1.00 56.34 238 SER A C 1
ATOM 1766 O O . SER A 1 238 ? -23.471 -16.604 18.496 1.00 56.34 238 SER A O 1
ATOM 1768 N N . HIS A 1 239 ? -23.559 -14.710 19.657 1.00 54.38 239 HIS A N 1
ATOM 1769 C CA . HIS A 1 239 ? -24.831 -14.286 19.045 1.00 54.38 239 HIS A CA 1
ATOM 1770 C C . HIS A 1 239 ? -24.675 -13.477 17.745 1.00 54.38 239 HIS A C 1
ATOM 1772 O O . HIS A 1 239 ? -23.741 -12.700 17.586 1.00 54.38 239 HIS A O 1
ATOM 1778 N N . THR A 1 240 ? -25.690 -13.553 16.875 1.00 56.47 240 THR A N 1
ATOM 1779 C CA . THR A 1 240 ? -25.845 -12.824 15.592 1.00 56.47 240 THR A CA 1
ATOM 1780 C C . THR A 1 240 ? -25.852 -11.288 15.686 1.00 56.47 240 THR A C 1
ATOM 1782 O O . THR A 1 240 ? -26.030 -10.623 14.671 1.00 56.47 240 THR A O 1
ATOM 1785 N N . ALA A 1 241 ? -25.709 -10.720 16.886 1.00 62.91 241 ALA A N 1
ATOM 1786 C CA . ALA A 1 241 ? -25.718 -9.279 17.148 1.00 62.91 241 ALA A CA 1
ATOM 1787 C C . ALA A 1 241 ? -24.407 -8.760 17.769 1.00 62.91 241 ALA A C 1
ATOM 1789 O O . ALA A 1 241 ? -24.305 -7.562 18.010 1.00 62.91 241 ALA A O 1
ATOM 1790 N N . ALA A 1 242 ? -23.436 -9.639 18.045 1.00 73.12 242 ALA A N 1
ATOM 1791 C CA . ALA A 1 242 ? -22.114 -9.263 18.535 1.00 73.12 242 ALA A CA 1
ATOM 1792 C C . ALA A 1 242 ? -21.130 -9.132 17.364 1.00 73.12 242 ALA A C 1
ATOM 1794 O O . ALA A 1 242 ? -21.210 -9.869 16.379 1.00 73.12 242 ALA A O 1
ATOM 1795 N N . PHE A 1 243 ? -20.186 -8.206 17.478 1.00 75.44 243 PHE A N 1
ATOM 1796 C CA . PHE A 1 243 ? -19.125 -7.991 16.499 1.00 75.44 243 PHE A CA 1
ATOM 1797 C C . PHE A 1 243 ? -17.799 -7.939 17.237 1.00 75.44 243 PHE A C 1
ATOM 1799 O O . PHE A 1 243 ? -17.638 -7.123 18.143 1.00 75.44 243 PHE A O 1
ATOM 1806 N N . ASN A 1 244 ? -16.884 -8.831 16.853 1.00 80.19 244 ASN A N 1
ATOM 1807 C CA . ASN A 1 244 ? -15.620 -9.043 17.548 1.00 80.19 244 ASN A CA 1
ATOM 1808 C C . ASN A 1 244 ? -15.801 -9.134 19.086 1.00 80.19 244 ASN A C 1
ATOM 1810 O O . ASN A 1 244 ? -15.239 -8.315 19.813 1.00 80.19 244 ASN A O 1
ATOM 1814 N N . PRO A 1 245 ? -16.652 -10.048 19.596 1.00 80.25 245 PRO A N 1
ATOM 1815 C CA . PRO A 1 245 ? -16.914 -10.140 21.030 1.00 80.25 245 PRO A CA 1
ATOM 1816 C C . PRO A 1 245 ? -15.641 -10.485 21.803 1.00 80.25 245 PRO A C 1
ATOM 1818 O O . PRO A 1 245 ? -14.764 -11.182 21.291 1.00 80.25 245 PRO A O 1
ATOM 1821 N N . VAL A 1 246 ? -15.543 -10.024 23.049 1.00 80.88 246 VAL A N 1
ATOM 1822 C CA . VAL A 1 246 ? -14.410 -10.389 23.910 1.00 80.88 246 VAL A CA 1
ATOM 1823 C C . VAL A 1 246 ? -14.656 -11.728 24.601 1.00 80.88 246 VAL A C 1
ATOM 1825 O O . VAL A 1 246 ? -15.709 -11.941 25.209 1.00 80.88 246 VAL A O 1
ATOM 1828 N N . ASP A 1 247 ? -13.640 -12.597 24.584 1.00 80.81 247 ASP A N 1
ATOM 1829 C CA . ASP A 1 247 ? -13.623 -13.847 25.345 1.00 80.81 247 ASP A CA 1
ATOM 1830 C C . ASP A 1 247 ? -13.819 -13.566 26.839 1.00 80.81 247 ASP A C 1
ATOM 1832 O O . ASP A 1 247 ? -12.930 -13.091 27.551 1.00 80.81 247 ASP A O 1
ATOM 1836 N N . THR A 1 248 ? -15.023 -13.853 27.319 1.00 85.81 248 THR A N 1
ATOM 1837 C CA . THR A 1 248 ? -15.409 -13.698 28.716 1.00 85.81 248 THR A CA 1
ATOM 1838 C C . THR A 1 248 ? -16.157 -14.916 29.215 1.00 85.81 248 THR A C 1
ATOM 1840 O O . THR A 1 248 ? -16.741 -15.679 28.450 1.00 85.81 248 THR A O 1
ATOM 1843 N N . THR A 1 249 ? -16.102 -15.106 30.529 1.00 91.12 249 THR A N 1
ATOM 1844 C CA . THR A 1 249 ? -16.776 -16.194 31.238 1.00 91.12 249 THR A CA 1
ATOM 1845 C C . THR A 1 249 ? -17.889 -15.646 32.120 1.00 91.12 249 THR A C 1
ATOM 1847 O O . THR A 1 249 ? -17.782 -14.537 32.655 1.00 91.12 249 THR A O 1
ATOM 1850 N N . ASP A 1 250 ? -18.948 -16.436 32.272 1.00 93.25 250 ASP A N 1
ATOM 1851 C CA . ASP A 1 250 ? -20.111 -16.103 33.092 1.00 93.25 250 ASP A CA 1
ATOM 1852 C C . ASP A 1 250 ? -19.739 -15.911 34.570 1.00 93.25 250 ASP A C 1
ATOM 1854 O O . ASP A 1 250 ? -18.867 -16.593 35.114 1.00 93.25 250 ASP A O 1
ATOM 1858 N N . ALA A 1 251 ? -20.450 -15.008 35.243 1.00 95.38 251 ALA A N 1
ATOM 1859 C CA . ALA A 1 251 ? -20.397 -14.846 36.688 1.00 95.38 251 ALA A CA 1
ATOM 1860 C C . ALA A 1 251 ? -21.588 -15.550 37.341 1.00 95.38 251 ALA A C 1
ATOM 1862 O O . ALA A 1 251 ? -22.745 -15.265 37.032 1.00 95.38 251 ALA A O 1
ATOM 1863 N N . THR A 1 252 ? -21.302 -16.418 38.306 1.00 95.62 252 THR A N 1
ATOM 1864 C CA . THR A 1 252 ? -22.318 -17.051 39.158 1.00 95.62 252 THR A CA 1
ATOM 1865 C C . THR A 1 252 ? -22.257 -16.460 40.563 1.00 95.62 252 THR A C 1
ATOM 1867 O O . THR A 1 252 ? -21.172 -16.373 41.141 1.00 95.62 252 THR A O 1
ATOM 1870 N N . ASN A 1 253 ? -23.413 -16.081 41.114 1.00 95.44 253 ASN A N 1
ATOM 1871 C CA . ASN A 1 253 ? -23.612 -15.555 42.466 1.00 95.44 253 ASN A CA 1
ATOM 1872 C C . ASN A 1 253 ? -22.616 -14.453 42.858 1.00 95.44 253 ASN A C 1
ATOM 1874 O O . ASN A 1 253 ? -22.067 -14.455 43.961 1.00 95.44 253 ASN A O 1
ATOM 1878 N N . LEU A 1 254 ? -22.391 -13.496 41.962 1.00 96.81 254 LEU A N 1
ATOM 1879 C CA . LEU A 1 254 ? -21.504 -12.366 42.193 1.00 96.81 254 LEU A CA 1
ATOM 1880 C C . LEU A 1 254 ? -22.068 -11.473 43.310 1.00 96.81 254 LEU A C 1
ATOM 1882 O O . LEU A 1 254 ? -23.096 -10.812 43.150 1.00 96.81 254 LEU A O 1
ATOM 1886 N N . ALA A 1 255 ? -21.397 -11.485 44.460 1.00 95.75 255 ALA A N 1
ATOM 1887 C CA . ALA A 1 255 ? -21.718 -10.659 45.620 1.00 95.75 255 ALA A CA 1
ATOM 1888 C C . ALA A 1 255 ? -20.959 -9.321 45.584 1.00 95.75 255 ALA A C 1
ATOM 1890 O O . ALA A 1 255 ? -19.958 -9.181 44.880 1.00 95.75 255 ALA A O 1
ATOM 1891 N N . ALA A 1 256 ? -21.416 -8.337 46.363 1.00 96.12 256 ALA A N 1
ATOM 1892 C CA . ALA A 1 256 ? -20.742 -7.042 46.463 1.00 96.12 256 ALA A CA 1
ATOM 1893 C C . ALA A 1 256 ? -19.311 -7.186 47.003 1.00 96.12 256 ALA A C 1
ATOM 1895 O O . ALA A 1 256 ? -19.068 -7.916 47.963 1.00 96.12 256 ALA A O 1
ATOM 1896 N N . GLY A 1 257 ? -18.365 -6.499 46.362 1.00 96.25 257 GLY A N 1
ATOM 1897 C CA . GLY A 1 257 ? -16.927 -6.631 46.614 1.00 96.25 257 GLY A CA 1
ATOM 1898 C C . GLY A 1 257 ? -16.306 -7.922 46.063 1.00 96.25 257 GLY A C 1
ATOM 1899 O O . GLY A 1 257 ? -15.106 -8.133 46.221 1.00 96.25 257 GLY A O 1
ATOM 1900 N N . GLY A 1 258 ? -17.105 -8.792 45.440 1.00 96.44 258 GLY A N 1
ATOM 1901 C CA . GLY A 1 258 ? -16.680 -10.085 44.921 1.00 96.44 258 GLY A CA 1
ATOM 1902 C C . GLY A 1 258 ? -16.203 -10.047 43.470 1.00 96.44 258 GLY A C 1
ATOM 1903 O O . GLY A 1 258 ? -16.350 -9.058 42.750 1.00 96.44 258 GLY A O 1
ATOM 1904 N N . THR A 1 259 ? -15.645 -11.178 43.040 1.00 96.50 259 THR A N 1
ATOM 1905 C CA . THR A 1 259 ? -15.253 -11.466 41.653 1.00 96.50 259 THR A CA 1
ATOM 1906 C C . THR A 1 259 ? -15.714 -12.879 41.299 1.00 96.50 259 THR A C 1
ATOM 1908 O O . THR A 1 259 ? -15.612 -13.777 42.133 1.00 96.50 259 THR A O 1
ATOM 1911 N N . SER A 1 260 ? -16.251 -13.077 40.098 1.00 95.31 260 SER A N 1
ATOM 1912 C CA . SER A 1 260 ? -16.736 -14.367 39.593 1.00 95.31 260 SER A CA 1
ATOM 1913 C C . SER A 1 260 ? -16.678 -14.349 38.065 1.00 95.31 260 SER A C 1
ATOM 1915 O O . SER A 1 260 ? -17.102 -13.373 37.443 1.00 95.31 260 SER A O 1
ATOM 1917 N N . GLY A 1 261 ? -16.100 -15.390 37.462 1.00 93.19 261 GLY A N 1
ATOM 1918 C CA . GLY A 1 261 ? -15.785 -15.401 36.031 1.00 93.19 261 GLY A CA 1
ATOM 1919 C C . GLY A 1 261 ? -14.943 -14.190 35.619 1.00 93.19 261 GLY A C 1
ATOM 1920 O O . GLY A 1 261 ? -14.010 -13.789 36.318 1.00 93.19 261 GLY A O 1
ATOM 1921 N N . SER A 1 262 ? -15.316 -13.561 34.507 1.00 92.88 262 SER A N 1
ATOM 1922 C CA . SER A 1 262 ? -14.671 -12.346 34.001 1.00 92.88 262 SER A CA 1
ATOM 1923 C C . SER A 1 262 ? -15.251 -11.058 34.601 1.00 92.88 262 SER A C 1
ATOM 1925 O O . SER A 1 262 ? -15.148 -10.014 33.966 1.00 92.88 262 SER A O 1
ATOM 1927 N N . TRP A 1 263 ? -15.864 -11.089 35.792 1.00 94.81 263 TRP A N 1
ATOM 1928 C CA . TRP A 1 263 ? -16.627 -9.953 36.328 1.00 94.81 263 TRP A CA 1
ATOM 1929 C C . TRP A 1 263 ? -16.357 -9.680 37.811 1.00 94.81 263 TRP A C 1
ATOM 1931 O O . TRP A 1 263 ? -16.186 -10.604 38.604 1.00 94.81 263 TRP A O 1
ATOM 1941 N N . SER A 1 264 ? -16.378 -8.405 38.201 1.00 95.88 264 SER A N 1
ATOM 1942 C CA . SER A 1 264 ? -16.393 -7.960 39.603 1.00 95.88 264 SER A CA 1
ATOM 1943 C C . SER A 1 264 ? -17.576 -7.038 39.871 1.00 95.88 264 SER A C 1
ATOM 1945 O O . SER A 1 264 ? -18.014 -6.317 38.976 1.00 95.88 264 SER A O 1
ATOM 1947 N N . LEU A 1 265 ? -18.049 -7.025 41.118 1.00 96.81 265 LEU A N 1
ATOM 1948 C CA . LEU A 1 265 ? -19.047 -6.074 41.607 1.00 96.81 265 LEU A CA 1
ATOM 1949 C C . LEU A 1 265 ? -18.428 -5.232 42.724 1.00 96.81 265 LEU A C 1
ATOM 1951 O O . LEU A 1 265 ? -17.821 -5.773 43.649 1.00 96.81 265 LEU A O 1
ATOM 1955 N N . SER A 1 266 ? -18.578 -3.910 42.660 1.00 96.69 266 SER A N 1
ATOM 1956 C CA . SER A 1 266 ? -18.069 -3.003 43.694 1.00 96.69 266 SER A CA 1
ATOM 1957 C C . SER A 1 266 ? -18.667 -3.300 45.077 1.00 96.69 266 SER A C 1
ATOM 1959 O O . SER A 1 266 ? -19.735 -3.901 45.205 1.00 96.69 266 SER A O 1
ATOM 1961 N N . ALA A 1 267 ? -17.980 -2.875 46.142 1.00 96.56 267 ALA A N 1
ATOM 1962 C CA . ALA A 1 267 ? -18.417 -3.112 47.523 1.00 96.56 267 ALA A CA 1
ATOM 1963 C C . ALA A 1 267 ? -19.778 -2.470 47.855 1.00 96.56 267 ALA A C 1
ATOM 1965 O O . ALA A 1 267 ? -20.511 -2.979 48.698 1.00 96.56 267 ALA A O 1
ATOM 1966 N N . ASP A 1 268 ? -20.135 -1.381 47.172 1.00 95.31 268 ASP A N 1
ATOM 1967 C CA . ASP A 1 268 ? -21.445 -0.730 47.277 1.00 95.31 268 ASP A CA 1
ATOM 1968 C C . ASP A 1 268 ? -22.511 -1.338 46.344 1.00 95.31 268 ASP A C 1
ATOM 1970 O O . ASP A 1 268 ? -23.657 -0.896 46.363 1.00 95.31 268 ASP A O 1
ATOM 1974 N N . GLY A 1 269 ? -22.149 -2.341 45.536 1.00 94.56 269 GLY A N 1
ATOM 1975 C CA . GLY A 1 269 ? -23.053 -3.046 44.628 1.00 94.56 269 GLY A CA 1
ATOM 1976 C C . GLY A 1 269 ? -23.441 -2.270 43.366 1.00 94.56 269 GLY A C 1
ATOM 1977 O O . GLY A 1 269 ? -24.321 -2.714 42.636 1.00 94.56 269 GLY A O 1
ATOM 1978 N N . LYS A 1 270 ? -22.830 -1.112 43.090 1.00 94.06 270 LYS A N 1
ATOM 1979 C CA . LYS A 1 270 ? -23.296 -0.186 42.037 1.00 94.06 270 LYS A CA 1
ATOM 1980 C C . LYS A 1 270 ? -22.556 -0.289 40.708 1.00 94.06 270 LYS A C 1
ATOM 1982 O O . LYS A 1 270 ? -23.104 0.107 39.681 1.00 94.06 270 LYS A O 1
ATOM 1987 N N . THR A 1 271 ? -21.337 -0.819 40.713 1.00 94.69 271 THR A N 1
ATOM 1988 C CA . THR A 1 271 ? -20.482 -0.890 39.526 1.00 94.69 271 THR A CA 1
ATOM 1989 C C . THR A 1 271 ? -20.129 -2.334 39.225 1.00 94.69 271 THR A C 1
ATOM 1991 O O . THR A 1 271 ? -19.463 -2.992 40.026 1.00 94.69 271 THR A O 1
ATOM 1994 N N . ILE A 1 272 ? -20.549 -2.809 38.056 1.00 94.00 272 ILE A N 1
ATOM 1995 C CA . ILE A 1 272 ? -20.057 -4.056 37.467 1.00 94.00 272 ILE A CA 1
ATOM 1996 C C . ILE A 1 272 ? -18.824 -3.717 36.628 1.00 94.00 272 ILE A C 1
ATOM 1998 O O . ILE A 1 272 ? -18.856 -2.761 35.856 1.00 94.00 272 ILE A O 1
ATOM 2002 N N . THR A 1 273 ? -17.759 -4.504 36.749 1.00 93.50 273 THR A N 1
ATOM 2003 C CA . THR A 1 273 ? -16.524 -4.349 35.967 1.00 93.50 273 THR A CA 1
ATOM 2004 C C . THR A 1 273 ? -16.220 -5.640 35.222 1.00 93.50 273 THR A C 1
ATOM 2006 O O . THR A 1 273 ? -16.172 -6.701 35.843 1.00 93.50 273 THR A O 1
ATOM 2009 N N . GLN A 1 274 ? -15.971 -5.551 33.916 1.00 91.75 274 GLN A N 1
ATOM 2010 C CA . GLN A 1 274 ? -15.467 -6.664 33.112 1.00 91.75 274 GLN A CA 1
ATOM 2011 C C . GLN A 1 274 ? -13.945 -6.765 33.297 1.00 91.75 274 GLN A C 1
ATOM 2013 O O . GLN A 1 274 ? -13.192 -5.859 32.951 1.00 91.75 274 GLN A O 1
ATOM 2018 N N . ASN A 1 275 ? -13.477 -7.870 33.866 1.00 88.50 275 ASN A N 1
ATOM 2019 C CA . ASN A 1 275 ? -12.068 -8.172 34.106 1.00 88.50 275 ASN A CA 1
ATOM 2020 C C . ASN A 1 275 ? -11.466 -8.961 32.941 1.00 88.50 275 ASN A C 1
ATOM 2022 O O . ASN A 1 275 ? -10.940 -10.058 33.129 1.00 88.50 275 ASN A O 1
ATOM 2026 N N . ASN A 1 276 ? -11.559 -8.420 31.734 1.00 75.50 276 ASN A N 1
ATOM 2027 C CA . ASN A 1 276 ? -10.751 -8.894 30.619 1.00 75.50 276 ASN A CA 1
ATOM 2028 C C . ASN A 1 276 ? -9.391 -8.167 30.636 1.00 75.50 276 ASN A C 1
ATOM 2030 O O . ASN A 1 276 ? -9.248 -7.070 31.178 1.00 75.50 276 ASN A O 1
ATOM 2034 N N . SER A 1 277 ? -8.357 -8.802 30.085 1.00 70.12 277 SER A N 1
ATOM 2035 C CA . SER A 1 277 ? -7.007 -8.216 29.991 1.00 70.12 277 SER A CA 1
ATOM 2036 C C . SER A 1 277 ? -6.855 -7.269 28.794 1.00 70.12 277 SER A C 1
ATOM 2038 O O . SER A 1 277 ? -5.736 -6.927 28.423 1.00 70.12 277 SER A O 1
ATOM 2040 N N . ILE A 1 278 ? -7.966 -6.881 28.163 1.00 71.75 278 ILE A N 1
ATOM 2041 C CA . ILE A 1 278 ? -7.982 -6.080 26.942 1.00 71.75 278 ILE A CA 1
ATOM 2042 C C . ILE A 1 278 ? -8.237 -4.631 27.351 1.00 71.75 278 ILE A C 1
ATOM 2044 O O . ILE A 1 278 ? -9.269 -4.329 27.952 1.00 71.75 278 ILE A O 1
ATOM 2048 N N . GLY A 1 279 ? -7.279 -3.741 27.091 1.00 79.62 279 GLY A N 1
ATOM 2049 C CA . GLY A 1 279 ? -7.336 -2.375 27.594 1.00 79.62 279 GLY A CA 1
ATOM 2050 C C . GLY A 1 279 ? -8.487 -1.602 26.955 1.00 79.62 279 GLY A C 1
ATOM 2051 O O . GLY A 1 279 ? -8.442 -1.208 25.797 1.00 79.62 279 GLY A O 1
ATOM 2052 N N . THR A 1 280 ? -9.559 -1.387 27.707 1.00 82.75 280 THR A N 1
ATOM 2053 C CA . THR A 1 280 ? -10.718 -0.628 27.235 1.00 82.75 280 THR A CA 1
ATOM 2054 C C . THR A 1 280 ? -10.370 0.858 27.204 1.00 82.75 280 THR A C 1
ATOM 2056 O O . THR A 1 280 ? -10.114 1.452 28.252 1.00 82.75 280 THR A O 1
ATOM 2059 N N . ILE A 1 281 ? -10.390 1.459 26.012 1.00 83.31 281 ILE A N 1
ATOM 2060 C CA . ILE A 1 281 ? -10.198 2.903 25.816 1.00 83.31 281 ILE A CA 1
ATOM 2061 C C . ILE A 1 281 ? -11.456 3.649 26.262 1.00 83.31 281 ILE A C 1
ATOM 2063 O O . ILE A 1 281 ? -11.370 4.662 26.953 1.00 83.31 281 ILE A O 1
ATOM 2067 N N . GLY A 1 282 ? -12.627 3.133 25.881 1.00 82.31 282 GLY A N 1
ATOM 2068 C CA . GLY A 1 282 ? -13.912 3.696 26.275 1.00 82.31 282 GLY A CA 1
ATOM 2069 C C . GLY A 1 282 ? -15.094 3.165 25.455 1.00 82.31 282 GLY A C 1
ATOM 2070 O O . GLY A 1 282 ? -14.900 2.578 24.386 1.00 82.31 282 GLY A O 1
ATOM 2071 N N . PRO A 1 283 ? -16.331 3.357 25.942 1.00 80.88 283 PRO A N 1
ATOM 2072 C CA . PRO A 1 283 ? -17.542 3.005 25.208 1.00 80.88 283 PRO A CA 1
ATOM 2073 C C . PRO A 1 283 ? -17.829 4.005 24.073 1.00 80.88 283 PRO A C 1
ATOM 2075 O O . PRO A 1 283 ? -17.697 5.212 24.255 1.00 80.88 283 PRO A O 1
ATOM 2078 N N . MET A 1 284 ? -18.266 3.512 22.909 1.00 73.50 284 MET A N 1
ATOM 2079 C CA . MET A 1 284 ? -18.744 4.340 21.785 1.00 73.50 284 MET A CA 1
ATOM 2080 C C . MET A 1 284 ? -20.250 4.594 21.864 1.00 73.50 284 MET A C 1
ATOM 2082 O O . MET A 1 284 ? -20.734 5.656 21.482 1.00 73.50 284 MET A O 1
ATOM 2086 N N . ILE A 1 285 ? -20.999 3.610 22.361 1.00 68.94 285 ILE A N 1
ATOM 2087 C CA . ILE A 1 285 ? -22.420 3.729 22.672 1.00 68.94 285 ILE A CA 1
ATOM 2088 C C . ILE A 1 285 ? -22.754 2.773 23.816 1.00 68.94 285 ILE A C 1
ATOM 2090 O O . ILE A 1 285 ? -22.324 1.619 23.844 1.00 68.94 285 ILE A O 1
ATOM 2094 N N . ALA A 1 286 ? -23.555 3.261 24.758 1.00 61.69 286 ALA A N 1
ATOM 2095 C CA . ALA A 1 286 ? -24.157 2.453 25.805 1.00 61.69 286 ALA A CA 1
ATOM 2096 C C . ALA A 1 286 ? -25.636 2.824 25.900 1.00 61.69 286 ALA A C 1
ATOM 2098 O O . ALA A 1 286 ? -25.994 3.842 26.486 1.00 61.69 286 ALA A O 1
ATOM 2099 N N . SER A 1 287 ? -26.493 2.064 25.222 1.00 61.47 287 SER A N 1
ATOM 2100 C CA . SER A 1 287 ? -27.952 2.234 25.246 1.00 61.47 287 SER A CA 1
ATOM 2101 C C . SER A 1 287 ? -28.564 1.095 24.417 1.00 61.47 287 SER A C 1
ATOM 2103 O O . SER A 1 287 ? -28.091 0.865 23.311 1.00 61.47 287 SER A O 1
ATOM 2105 N N . ILE A 1 288 ? -29.603 0.346 24.799 1.00 61.78 288 ILE A N 1
ATOM 2106 C CA . ILE A 1 288 ? -30.570 0.407 25.900 1.00 61.78 288 ILE A CA 1
ATOM 2107 C C . ILE A 1 288 ? -31.091 -1.033 26.097 1.00 61.78 288 ILE A C 1
ATOM 2109 O O . ILE A 1 288 ? -31.469 -1.688 25.128 1.00 61.78 288 ILE A O 1
ATOM 2113 N N . GLY A 1 289 ? -31.183 -1.494 27.343 1.00 54.09 289 GLY A N 1
ATOM 2114 C CA . GLY A 1 289 ? -32.073 -2.587 27.735 1.00 54.09 289 GLY A CA 1
ATOM 2115 C C . GLY A 1 289 ? -33.019 -2.083 28.810 1.00 54.09 289 GLY A C 1
ATOM 2116 O O . GLY A 1 289 ? -32.661 -2.062 29.982 1.00 54.09 289 GLY A O 1
ATOM 2117 N N . ILE A 1 290 ? -34.194 -1.592 28.417 1.00 58.75 290 ILE A N 1
ATOM 2118 C CA . ILE A 1 290 ? -35.234 -1.160 29.358 1.00 58.75 290 ILE A CA 1
ATOM 2119 C C . ILE A 1 290 ? -35.814 -2.425 29.997 1.00 58.75 290 ILE A C 1
ATOM 2121 O O . ILE A 1 290 ? -36.443 -3.222 29.303 1.00 58.75 290 ILE A O 1
ATOM 2125 N N . HIS A 1 291 ? -35.615 -2.626 31.303 1.00 60.91 291 HIS A N 1
ATOM 2126 C CA . HIS A 1 291 ? -36.315 -3.701 32.002 1.00 60.91 291 HIS A CA 1
ATOM 2127 C C . HIS A 1 291 ? -37.784 -3.332 32.251 1.00 60.91 291 HIS A C 1
ATOM 2129 O O . HIS A 1 291 ? -38.081 -2.303 32.858 1.00 60.91 291 HIS A O 1
ATOM 2135 N N . ASN A 1 292 ? -38.673 -4.196 31.759 1.00 58.75 292 ASN A N 1
ATOM 2136 C CA . ASN A 1 292 ? -39.753 -4.861 32.497 1.00 58.75 292 ASN A CA 1
ATOM 2137 C C . ASN A 1 292 ? -40.296 -5.965 31.575 1.00 58.75 292 ASN A C 1
ATOM 2139 O O . ASN A 1 292 ? -41.038 -5.650 30.644 1.00 58.75 292 ASN A O 1
ATOM 2143 N N . ILE A 1 293 ? -39.940 -7.237 31.798 1.00 59.00 293 ILE A N 1
ATOM 2144 C CA . ILE A 1 293 ? -40.637 -8.352 31.133 1.00 59.00 293 ILE A CA 1
ATOM 2145 C C . ILE A 1 293 ? -41.007 -9.429 32.161 1.00 59.00 293 ILE A C 1
ATOM 2147 O O . ILE A 1 293 ? -40.516 -10.550 32.137 1.00 59.00 293 ILE A O 1
ATOM 2151 N N . ASN A 1 294 ? -41.989 -9.035 32.976 1.00 52.28 294 ASN A N 1
ATOM 2152 C CA . ASN A 1 294 ? -42.927 -9.828 33.770 1.00 52.28 294 ASN A CA 1
ATOM 2153 C C . ASN A 1 294 ? -42.690 -9.909 35.297 1.00 52.28 294 ASN A C 1
ATOM 2155 O O . ASN A 1 294 ? -41.738 -10.475 35.802 1.00 52.28 294 ASN A O 1
ATOM 2159 N N . ASN A 1 295 ? -43.69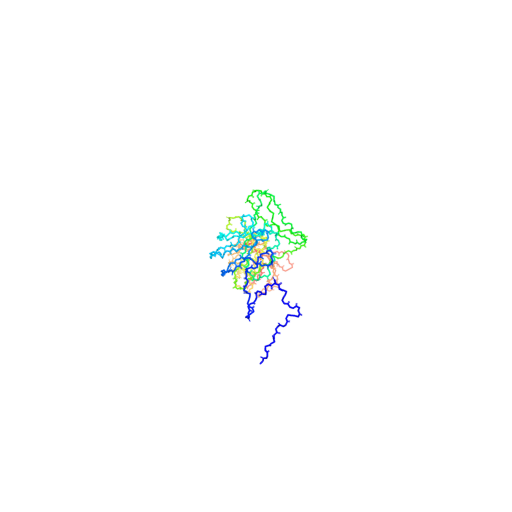5 -9.388 36.011 1.00 52.56 295 ASN A N 1
ATOM 2160 C CA . ASN A 1 295 ? -44.080 -9.699 37.389 1.00 52.56 295 ASN A CA 1
ATOM 2161 C C . ASN A 1 295 ? -43.468 -8.919 38.573 1.00 52.56 295 ASN A C 1
ATOM 2163 O O . ASN A 1 295 ? -43.409 -9.438 39.685 1.00 52.56 295 ASN A O 1
ATOM 2167 N N . SER A 1 296 ? -43.157 -7.633 38.398 1.00 54.81 296 SER A N 1
ATOM 2168 C CA . SER A 1 296 ? -43.039 -6.692 39.523 1.00 54.81 296 SER A CA 1
ATOM 2169 C C . SER A 1 296 ? -44.012 -5.527 39.322 1.00 54.81 296 SER A C 1
ATOM 2171 O O . SER A 1 296 ? -44.044 -4.893 38.269 1.00 54.81 296 SER A O 1
ATOM 2173 N N . SER A 1 297 ? -44.880 -5.283 40.303 1.00 54.03 297 SER A N 1
ATOM 2174 C CA . SER A 1 297 ? -46.059 -4.406 40.232 1.00 54.03 297 SER A CA 1
ATOM 2175 C C . SER A 1 297 ? -45.758 -2.897 40.209 1.00 54.03 297 SER A C 1
ATOM 2177 O O . SER A 1 297 ? -46.634 -2.094 40.530 1.00 54.03 297 SER A O 1
ATOM 2179 N N . THR A 1 298 ? -44.540 -2.481 39.861 1.00 55.06 298 THR A N 1
ATOM 2180 C CA . THR A 1 298 ? -44.136 -1.073 39.787 1.00 55.06 298 THR A CA 1
ATOM 2181 C C . THR A 1 298 ? -43.467 -0.788 38.443 1.00 55.06 298 THR A C 1
ATOM 2183 O O . THR A 1 298 ? -42.571 -1.492 37.993 1.00 55.06 298 THR A O 1
ATOM 2186 N N . THR A 1 299 ? -43.927 0.261 37.760 1.00 61.88 299 THR A N 1
ATOM 2187 C CA . THR A 1 299 ? -43.419 0.731 36.459 1.00 61.88 299 THR A CA 1
ATOM 2188 C C . THR A 1 299 ? -42.069 1.440 36.601 1.00 61.88 299 THR A C 1
ATOM 2190 O O . THR A 1 299 ? -41.910 2.592 36.188 1.00 61.88 299 THR A O 1
ATOM 2193 N N . GLU A 1 300 ? -41.102 0.806 37.258 1.00 75.00 300 GLU A N 1
ATOM 2194 C CA . GLU A 1 300 ? -39.767 1.368 37.418 1.00 75.00 300 GLU A CA 1
ATOM 2195 C C . GLU A 1 300 ? -38.925 1.062 36.184 1.00 75.00 300 GLU A C 1
ATOM 2197 O O . GLU A 1 300 ? -38.896 -0.056 35.684 1.00 75.00 300 GLU A O 1
ATOM 2202 N N . MET A 1 301 ? -38.264 2.091 35.661 1.00 78.25 301 MET A N 1
ATOM 2203 C CA . MET A 1 301 ? -37.400 1.975 34.494 1.00 78.25 301 MET A CA 1
ATOM 2204 C C . MET A 1 301 ? -36.001 2.405 34.878 1.00 78.25 301 MET A C 1
ATOM 2206 O O . MET A 1 301 ? -35.814 3.442 35.524 1.00 78.25 301 MET A O 1
ATOM 2210 N N . TYR A 1 302 ? -35.033 1.622 34.429 1.00 81.50 302 TYR A N 1
ATOM 2211 C CA . TYR A 1 302 ? -33.627 1.853 34.689 1.00 81.50 302 TYR A CA 1
ATOM 2212 C C . TYR A 1 302 ? -32.865 2.009 33.383 1.00 81.50 302 TYR A C 1
ATOM 2214 O O . TYR A 1 302 ? -33.225 1.427 32.359 1.00 81.50 302 TYR A O 1
ATOM 2222 N N . THR A 1 303 ? -31.798 2.793 33.444 1.00 80.88 303 THR A N 1
ATOM 2223 C CA . THR A 1 303 ? -30.870 2.989 32.337 1.00 80.88 303 THR A CA 1
ATOM 2224 C C . THR A 1 303 ? -29.494 2.543 32.794 1.00 80.88 303 THR A C 1
ATOM 2226 O O . THR A 1 303 ? -28.954 3.098 33.753 1.00 80.88 303 THR A O 1
ATOM 2229 N N . ALA A 1 304 ? -28.929 1.551 32.108 1.00 85.81 304 ALA A N 1
ATOM 2230 C CA . ALA A 1 304 ? -27.523 1.207 32.257 1.00 85.81 304 ALA A CA 1
ATOM 2231 C C . ALA A 1 304 ? -26.661 2.152 31.418 1.00 85.81 304 ALA A C 1
ATOM 2233 O O . ALA A 1 304 ? -27.002 2.474 30.279 1.00 85.81 304 ALA A O 1
ATOM 2234 N N . VAL A 1 305 ? -25.539 2.571 31.988 1.00 86.88 305 VAL A N 1
ATOM 2235 C CA . VAL A 1 305 ? -24.538 3.418 31.346 1.00 86.88 305 VAL A CA 1
ATOM 2236 C C . VAL A 1 305 ? -23.200 2.703 31.446 1.00 86.88 305 VAL A C 1
ATOM 2238 O O . VAL A 1 305 ? -22.821 2.253 32.530 1.00 86.88 305 VAL A O 1
ATOM 2241 N N . ALA A 1 306 ? -22.500 2.596 30.318 1.00 89.25 306 ALA A N 1
ATOM 2242 C CA . ALA A 1 306 ? -21.151 2.059 30.293 1.00 89.25 306 ALA A CA 1
ATOM 2243 C C . ALA A 1 306 ? -20.117 3.172 30.462 1.00 89.25 306 ALA A C 1
ATOM 2245 O O . ALA A 1 306 ? -20.317 4.301 30.012 1.00 89.25 306 ALA A O 1
ATOM 2246 N N . GLY A 1 307 ? -18.999 2.828 31.082 1.00 88.56 307 GLY A N 1
ATOM 2247 C CA . GLY A 1 307 ? -17.821 3.668 31.213 1.00 88.56 307 GLY A CA 1
ATOM 2248 C C . GLY A 1 307 ? -16.551 2.834 31.104 1.00 88.56 307 GLY A C 1
ATOM 2249 O O . GLY A 1 307 ? -16.588 1.638 30.812 1.00 88.56 307 GLY A O 1
ATOM 2250 N N . SER A 1 308 ? -15.417 3.475 31.354 1.00 87.94 308 SER A N 1
ATOM 2251 C CA . SER A 1 308 ? -14.124 2.808 31.469 1.00 87.94 308 SER A CA 1
ATOM 2252 C C . SER A 1 308 ? -13.424 3.263 32.740 1.00 87.94 308 SER A C 1
ATOM 2254 O O . SER A 1 308 ? -13.317 4.461 33.001 1.00 87.94 308 SER A O 1
ATOM 2256 N N . ALA A 1 309 ? -12.925 2.317 33.528 1.00 87.69 309 ALA A N 1
ATOM 2257 C CA . ALA A 1 309 ? -12.095 2.602 34.693 1.00 87.69 309 ALA A CA 1
ATOM 2258 C C . ALA A 1 309 ? -10.913 1.638 34.723 1.00 87.69 309 ALA A C 1
ATOM 2260 O O . ALA A 1 309 ? -11.091 0.435 34.551 1.00 87.69 309 ALA A O 1
ATOM 2261 N N . SER A 1 310 ? -9.705 2.171 34.926 1.00 87.31 310 SER A N 1
ATOM 2262 C CA . SER A 1 310 ? -8.460 1.386 34.935 1.00 87.31 310 SER A CA 1
ATOM 2263 C C . SER A 1 310 ? -8.326 0.460 33.717 1.00 87.31 310 SER A C 1
ATOM 2265 O O . SER A 1 310 ? -7.970 -0.709 33.853 1.00 87.31 310 SER A O 1
ATOM 2267 N N . SER A 1 311 ? -8.666 0.983 32.534 1.00 87.81 311 SER A N 1
ATOM 2268 C CA . SER A 1 311 ? -8.655 0.257 31.257 1.00 87.81 311 SER A CA 1
ATOM 2269 C C . SER A 1 311 ? -9.580 -0.966 31.203 1.00 87.81 311 SER A C 1
ATOM 2271 O O . SER A 1 311 ? -9.310 -1.911 30.469 1.00 87.81 311 SER A O 1
ATOM 2273 N N . ARG A 1 312 ? -10.679 -0.964 31.965 1.00 88.88 312 ARG A N 1
ATOM 2274 C CA . ARG A 1 312 ? -11.719 -2.003 31.946 1.00 88.88 312 ARG A CA 1
ATOM 2275 C C . ARG A 1 312 ? -13.089 -1.403 31.689 1.00 88.88 312 ARG A C 1
ATOM 2277 O O . ARG A 1 312 ? -13.371 -0.302 32.169 1.00 88.88 312 ARG A O 1
ATOM 2284 N N . LEU A 1 313 ? -13.945 -2.143 30.989 1.00 89.31 313 LEU A N 1
ATOM 2285 C CA . LEU A 1 313 ? -15.347 -1.780 30.812 1.00 89.31 313 LEU A CA 1
ATOM 2286 C C . LEU A 1 313 ? -16.078 -1.824 32.160 1.00 89.31 313 LEU A C 1
ATOM 2288 O O . LEU A 1 313 ? -16.006 -2.818 32.888 1.00 89.31 313 LEU A O 1
ATOM 2292 N N . THR A 1 314 ? -16.807 -0.757 32.478 1.00 91.00 314 THR A N 1
ATOM 2293 C CA . THR A 1 314 ? -17.659 -0.680 33.668 1.00 91.00 314 THR A CA 1
ATOM 2294 C C . THR A 1 314 ? -19.104 -0.385 33.304 1.00 91.00 314 THR A C 1
ATOM 2296 O O . THR A 1 314 ? -19.377 0.289 32.314 1.00 91.00 314 THR A O 1
ATOM 2299 N N . LEU A 1 315 ? -20.037 -0.881 34.115 1.00 90.81 315 LEU A N 1
ATOM 2300 C CA . LEU A 1 315 ? -21.469 -0.640 33.984 1.00 90.81 315 LEU A CA 1
ATOM 2301 C C . LEU A 1 315 ? -22.033 -0.132 35.310 1.00 90.81 315 LEU A C 1
ATOM 2303 O O . LEU A 1 315 ? -21.847 -0.750 36.362 1.00 90.81 315 LEU A O 1
ATOM 2307 N N . ILE A 1 316 ? -22.771 0.970 35.238 1.00 90.81 316 ILE A N 1
ATOM 2308 C CA . ILE A 1 316 ? -23.554 1.530 36.343 1.00 90.81 316 ILE A CA 1
ATOM 2309 C C . ILE A 1 316 ? -25.004 1.696 35.906 1.00 90.81 316 ILE A C 1
ATOM 2311 O O . ILE A 1 316 ? -25.297 1.764 34.711 1.00 90.81 316 ILE A O 1
ATOM 2315 N N . ILE A 1 317 ? -25.917 1.780 36.868 1.00 86.69 317 ILE A N 1
ATOM 2316 C CA . ILE A 1 317 ? -27.348 1.871 36.588 1.00 86.69 317 ILE A CA 1
ATOM 2317 C C . ILE A 1 317 ? -27.999 3.034 37.328 1.00 86.69 317 ILE A C 1
ATOM 2319 O O . ILE A 1 317 ? -27.737 3.272 38.508 1.00 86.69 317 ILE A O 1
ATOM 2323 N N . PHE A 1 318 ? -28.866 3.754 36.620 1.00 86.44 318 PHE A N 1
ATOM 2324 C CA . PHE A 1 318 ? -29.651 4.866 37.143 1.00 86.44 318 PHE A CA 1
ATOM 2325 C C . PHE A 1 318 ? -31.137 4.544 37.063 1.00 86.44 318 PHE A C 1
ATOM 2327 O O . PHE A 1 318 ? -31.610 3.976 36.077 1.00 86.44 318 PHE A O 1
ATOM 2334 N N . LYS A 1 319 ? -31.895 4.962 38.077 1.00 84.62 319 LYS A N 1
ATOM 2335 C CA . LYS A 1 319 ? -33.360 4.983 38.010 1.00 84.62 319 LYS A CA 1
ATOM 2336 C C . LYS A 1 319 ? -33.806 6.176 37.165 1.00 84.62 319 LYS A C 1
ATOM 2338 O O . LYS A 1 319 ? -33.286 7.277 37.337 1.00 84.62 319 LYS A O 1
ATOM 2343 N N . ARG A 1 320 ? -34.789 5.990 36.279 1.00 79.12 320 ARG A N 1
ATOM 2344 C CA . ARG A 1 320 ? -35.353 7.078 35.464 1.00 79.12 320 ARG A CA 1
ATOM 2345 C C . ARG A 1 320 ? -35.747 8.268 36.347 1.00 79.12 320 ARG A C 1
ATOM 2347 O O . ARG A 1 320 ? -36.467 8.101 37.327 1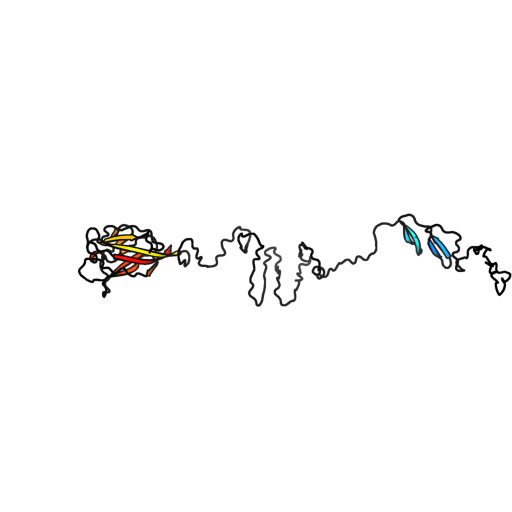.00 79.12 320 ARG A O 1
ATOM 2354 N N . GLY A 1 321 ? -35.301 9.465 35.962 1.00 81.75 321 GLY A N 1
ATOM 2355 C CA . GLY A 1 321 ? -35.585 10.710 36.686 1.00 81.75 321 GLY A CA 1
ATOM 2356 C C . GLY A 1 321 ? -34.711 10.948 37.924 1.00 81.75 321 GLY A C 1
ATOM 2357 O O . GLY A 1 321 ? -34.937 11.921 38.634 1.00 81.75 321 GLY A O 1
ATOM 2358 N N . SER A 1 322 ? -33.717 10.092 38.181 1.00 84.38 322 SER A N 1
ATOM 2359 C CA . SER A 1 322 ? -32.736 10.242 39.257 1.00 84.38 322 SER A CA 1
ATOM 2360 C C . SER A 1 322 ? -31.314 10.254 38.694 1.00 84.38 322 SER A C 1
ATOM 2362 O O . SER A 1 322 ? -30.994 9.483 37.794 1.00 84.38 322 SER A O 1
ATOM 2364 N N . ASN A 1 323 ? -30.447 11.082 39.280 1.00 86.25 323 ASN A N 1
ATOM 2365 C CA . ASN A 1 323 ? -29.008 11.101 38.986 1.00 86.25 323 ASN A CA 1
ATOM 2366 C C . ASN A 1 323 ? -28.199 10.209 39.941 1.00 86.25 323 ASN A C 1
ATOM 2368 O O . ASN A 1 323 ? -26.974 10.177 39.867 1.00 86.25 323 ASN A O 1
ATOM 2372 N N . ASN A 1 324 ? -28.862 9.504 40.861 1.00 89.19 324 ASN A N 1
ATOM 2373 C CA . ASN A 1 324 ? -28.193 8.602 41.790 1.00 89.19 324 ASN A CA 1
ATOM 2374 C C . ASN A 1 324 ? -28.068 7.204 41.184 1.00 89.19 324 ASN A C 1
ATOM 2376 O O . ASN A 1 324 ? -29.045 6.653 40.666 1.00 89.19 324 ASN A O 1
ATOM 2380 N N . THR A 1 325 ? -26.874 6.624 41.303 1.00 90.50 325 THR A N 1
ATOM 2381 C CA . THR A 1 325 ? -26.626 5.225 40.955 1.00 90.50 325 THR A CA 1
ATOM 2382 C C . THR A 1 325 ? -27.330 4.288 41.932 1.00 90.50 325 THR A C 1
ATOM 2384 O O . THR A 1 325 ? -27.432 4.573 43.131 1.00 90.50 325 THR A O 1
ATOM 2387 N N . VAL A 1 326 ? -27.816 3.163 41.415 1.00 89.81 326 VAL A N 1
ATOM 2388 C CA . VAL A 1 326 ? -28.557 2.149 42.174 1.00 89.81 326 VAL A CA 1
ATOM 2389 C C . VAL A 1 326 ? -27.702 0.892 42.330 1.00 89.81 326 VAL A C 1
ATOM 2391 O O . VAL A 1 326 ? -26.872 0.583 41.479 1.00 89.81 326 VAL A O 1
ATOM 2394 N N . ASP A 1 327 ? -27.886 0.181 43.439 1.00 92.31 327 ASP A N 1
ATOM 2395 C CA . ASP A 1 327 ? -27.272 -1.126 43.671 1.00 92.31 327 ASP A CA 1
ATOM 2396 C C . ASP A 1 327 ? -27.930 -2.186 42.773 1.00 92.31 327 ASP A C 1
ATOM 2398 O O . ASP A 1 327 ? -29.140 -2.424 42.873 1.00 92.31 327 ASP A O 1
ATOM 2402 N N . TRP A 1 328 ? -27.128 -2.845 41.930 1.00 90.62 328 TRP A N 1
ATOM 2403 C CA . TRP A 1 328 ? -27.560 -3.874 40.978 1.00 90.62 328 TRP A CA 1
ATOM 2404 C C . TRP A 1 328 ? -28.323 -5.022 41.634 1.00 90.62 328 TRP A C 1
ATOM 2406 O O . TRP A 1 328 ? -29.152 -5.658 40.995 1.00 90.62 328 TRP A O 1
ATOM 2416 N N . ARG A 1 329 ? -28.079 -5.297 42.915 1.00 89.94 329 ARG A N 1
ATOM 2417 C CA . ARG A 1 329 ? -28.726 -6.404 43.630 1.00 89.94 329 ARG A CA 1
ATOM 2418 C C . ARG A 1 329 ? -30.169 -6.097 44.012 1.00 89.94 329 ARG A C 1
ATOM 2420 O O . ARG A 1 329 ? -30.935 -7.018 44.267 1.00 89.94 329 ARG A O 1
ATOM 2427 N N . THR A 1 330 ? -30.534 -4.817 44.076 1.00 87.81 330 THR A N 1
ATOM 2428 C CA . THR A 1 330 ? -31.828 -4.367 44.620 1.00 87.81 330 THR A CA 1
ATOM 2429 C C . THR A 1 330 ? -32.907 -4.175 43.558 1.00 87.81 330 THR A C 1
ATOM 2431 O O . THR A 1 330 ? -34.069 -3.981 43.899 1.00 87.81 330 THR A O 1
ATOM 2434 N N . ILE A 1 331 ? -32.530 -4.236 42.279 1.00 82.94 331 ILE A N 1
ATOM 2435 C CA . ILE A 1 331 ? -33.423 -3.947 41.148 1.00 82.94 331 ILE A CA 1
ATOM 2436 C C . ILE A 1 331 ? -34.019 -5.199 40.492 1.00 82.94 331 ILE A C 1
ATOM 2438 O O . ILE A 1 331 ? -34.879 -5.062 39.628 1.00 82.94 331 ILE A O 1
ATOM 2442 N N . PHE A 1 332 ? -33.567 -6.395 40.883 1.00 82.38 332 PHE A N 1
ATOM 2443 C CA . PHE A 1 332 ? -34.025 -7.666 40.322 1.00 82.38 332 PHE A CA 1
ATOM 2444 C C . PHE A 1 332 ? -34.805 -8.484 41.356 1.00 82.38 332 PHE A C 1
ATOM 2446 O O . PHE A 1 332 ? -34.270 -8.843 42.408 1.00 82.38 332 PHE A O 1
ATOM 2453 N N . ALA A 1 333 ? -36.046 -8.833 41.030 1.00 80.25 333 ALA A N 1
ATOM 2454 C CA . ALA A 1 333 ? -36.813 -9.881 41.690 1.00 80.25 333 ALA A CA 1
ATOM 2455 C C . ALA A 1 333 ? -36.532 -11.252 41.049 1.00 80.25 333 ALA A C 1
ATOM 2457 O O . ALA A 1 333 ? -35.974 -11.350 39.958 1.00 80.25 333 ALA A O 1
ATOM 2458 N N . ALA A 1 334 ? -36.914 -12.337 41.730 1.00 81.62 334 ALA A N 1
ATOM 2459 C CA . ALA A 1 334 ? -36.767 -13.688 41.189 1.00 81.62 334 ALA A CA 1
ATOM 2460 C C . ALA A 1 334 ? -37.524 -13.837 39.855 1.00 81.62 334 ALA A C 1
ATOM 2462 O O . ALA A 1 334 ? -38.731 -13.619 39.808 1.00 81.62 334 ALA A O 1
ATOM 2463 N N . GLY A 1 335 ? -36.817 -14.250 38.799 1.00 79.12 335 GLY A N 1
ATOM 2464 C CA . GLY A 1 335 ? -37.365 -14.374 37.441 1.00 79.12 335 GLY A CA 1
ATOM 2465 C C . GLY A 1 335 ? -37.049 -13.191 36.520 1.00 79.12 335 GLY A C 1
ATOM 2466 O O . GLY A 1 335 ? -37.143 -13.350 35.304 1.00 79.12 335 GLY A O 1
ATOM 2467 N N . ASP A 1 336 ? -36.596 -12.060 37.070 1.00 81.00 336 ASP A N 1
ATOM 2468 C CA . ASP A 1 336 ? -36.227 -10.886 36.280 1.00 81.00 336 ASP A CA 1
ATOM 2469 C C . ASP A 1 336 ? -34.944 -11.116 35.471 1.00 81.00 336 ASP A C 1
ATOM 2471 O O . ASP A 1 336 ? -34.048 -11.880 35.851 1.00 81.00 336 ASP A O 1
ATOM 2475 N N . LEU A 1 337 ? -34.828 -10.400 34.352 1.00 81.75 337 LEU A N 1
ATOM 2476 C CA . LEU A 1 337 ? -33.611 -10.352 33.550 1.00 81.75 337 LEU A CA 1
ATOM 2477 C C . LEU A 1 337 ? -33.443 -8.993 32.877 1.00 81.75 337 LEU A C 1
ATOM 2479 O O . LEU A 1 337 ? -34.406 -8.375 32.431 1.00 81.75 337 LEU A O 1
ATOM 2483 N N . MET A 1 338 ? -32.198 -8.549 32.752 1.00 83.25 338 MET A N 1
ATOM 2484 C CA . MET A 1 338 ? -31.833 -7.355 32.000 1.00 83.25 338 MET A CA 1
ATOM 2485 C C . MET A 1 338 ? -30.737 -7.693 31.004 1.00 83.25 338 MET A C 1
ATOM 2487 O O . MET A 1 338 ? -29.691 -8.210 31.380 1.00 83.25 338 MET A O 1
ATOM 2491 N N . ASP A 1 339 ? -30.966 -7.359 29.738 1.00 84.88 339 ASP A N 1
ATOM 2492 C CA . ASP A 1 339 ? -29.952 -7.456 28.696 1.00 84.88 339 ASP A CA 1
ATOM 2493 C C . ASP A 1 339 ? -29.324 -6.079 28.464 1.00 84.88 339 ASP A C 1
ATOM 2495 O O . ASP A 1 339 ? -30.018 -5.115 28.158 1.00 84.88 339 ASP A O 1
ATOM 2499 N N . VAL A 1 340 ? -28.007 -5.983 28.591 1.00 83.38 340 VAL A N 1
ATOM 2500 C CA . VAL A 1 340 ? -27.215 -4.788 28.305 1.00 83.38 340 VAL A CA 1
ATOM 2501 C C . VAL A 1 340 ? -26.447 -5.025 27.017 1.00 83.38 340 VAL A C 1
ATOM 2503 O O . VAL A 1 340 ? -25.715 -6.004 26.895 1.00 83.38 340 VAL A O 1
ATOM 2506 N N . PHE A 1 341 ? -26.613 -4.120 26.059 1.00 82.75 341 PHE A N 1
ATOM 2507 C CA . PHE A 1 341 ? -25.826 -4.095 24.835 1.00 82.75 341 PHE A CA 1
ATOM 2508 C C . PHE A 1 341 ? -24.841 -2.935 24.891 1.00 82.75 341 PHE A C 1
ATOM 2510 O O . PHE A 1 341 ? -25.219 -1.809 25.234 1.00 82.75 341 PHE A O 1
ATOM 2517 N N . VAL A 1 342 ? -23.583 -3.211 24.573 1.00 83.00 342 VAL A N 1
ATOM 2518 C CA . VAL A 1 342 ? -22.501 -2.239 24.695 1.00 83.00 342 VAL A CA 1
ATOM 2519 C C . VAL A 1 342 ? -21.561 -2.344 23.507 1.00 83.00 342 VAL A C 1
ATOM 2521 O O . VAL A 1 342 ? -21.180 -3.440 23.100 1.00 83.00 342 VAL A O 1
ATOM 2524 N N . ILE A 1 343 ? -21.194 -1.189 22.952 1.00 85.75 343 ILE A N 1
ATOM 2525 C CA . ILE A 1 343 ? -20.149 -1.082 21.936 1.00 85.75 343 ILE A CA 1
ATOM 2526 C C . ILE A 1 343 ? -19.026 -0.238 22.516 1.00 85.75 343 ILE A C 1
ATOM 2528 O O . ILE A 1 343 ? -19.262 0.868 23.014 1.00 85.75 343 ILE A O 1
ATOM 2532 N N . TYR A 1 344 ? -17.804 -0.746 22.452 1.00 84.81 344 TYR A N 1
ATOM 2533 C CA . TYR A 1 344 ? -16.636 -0.110 23.050 1.00 84.81 344 TYR A CA 1
ATOM 2534 C C . TYR A 1 344 ? -15.379 -0.363 22.227 1.00 84.81 344 TYR A C 1
ATOM 2536 O O . TYR A 1 344 ? -15.335 -1.267 21.397 1.00 84.81 344 TYR A O 1
ATOM 2544 N N . VAL A 1 345 ? -14.365 0.471 22.447 1.00 86.50 345 VAL A N 1
ATOM 2545 C CA . VAL A 1 345 ? -13.063 0.358 21.783 1.00 86.50 345 VAL A CA 1
ATOM 2546 C C . VAL A 1 345 ? -12.031 -0.151 22.775 1.00 86.50 345 VAL A C 1
ATOM 2548 O O . VAL A 1 345 ? -11.985 0.315 23.919 1.00 86.50 345 VAL A O 1
ATOM 2551 N N . THR A 1 346 ? -11.180 -1.069 22.331 1.00 83.88 346 THR A N 1
ATOM 2552 C CA . THR A 1 346 ? -10.001 -1.502 23.084 1.00 83.88 346 THR A CA 1
ATOM 2553 C C . THR A 1 346 ? -8.707 -1.181 22.348 1.00 83.88 346 THR A C 1
ATOM 2555 O O . THR A 1 346 ? -8.723 -1.024 21.128 1.00 83.88 346 THR A O 1
ATOM 2558 N N . ASN A 1 347 ? -7.594 -1.088 23.083 1.00 78.62 347 ASN A N 1
ATOM 2559 C CA . ASN A 1 347 ? -6.256 -1.169 22.510 1.00 78.62 347 ASN A CA 1
ATOM 2560 C C . ASN A 1 347 ? -5.728 -2.610 22.598 1.00 78.62 347 ASN A C 1
ATOM 2562 O O . ASN A 1 347 ? -5.681 -3.207 23.676 1.00 78.62 347 ASN A O 1
ATOM 2566 N N . GLN A 1 348 ? -5.325 -3.162 21.454 1.00 69.88 348 GLN A N 1
ATOM 2567 C CA . GLN A 1 348 ? -4.584 -4.422 21.348 1.00 69.88 348 GLN A CA 1
ATOM 2568 C C . GLN A 1 348 ? -3.260 -4.232 20.625 1.00 69.88 348 GLN A C 1
ATOM 2570 O O . GLN A 1 348 ? -3.223 -3.476 19.634 1.00 69.88 348 GLN A O 1
#

Organism: NCBI:txid412755